Protein AF-A0A368H197-F1 (afdb_monomer_lite)

pLDDT: mean 76.36, std 24.25, range [30.67, 98.56]

Sequence (312 aa):
MAKEVVSKEVEIERLQAKLRKAYSQMERQQADYDEEVRKFKKDSEQAKEELVRVVNKLNDLEAESAKYQEKAKTLDSGQLNAIAEMQEKLRTQEKELSRLRNELSEKEKIAKTFEEMKKELDYLELQNDTLSQTLDSKENTVKELERHIASMRMEATLYQQSCSSGSTPLADETESLADIRPPFTAARPYTKAHSTLGANLSPQPRHKGSGGLTKSLSNYAIDANCNRRDDVSAAMSRSLRSTQKKLVDSRLLVKCLKETVERLARGESPDISRLLGIKTDSMSESEAEQVAFDSTAMTMGVAEKMIVSMTS

Radius of gyration: 62.36 Å; chains: 1; bounding box: 124×57×212 Å

Organism: Ancylostoma caninum (NCBI:txid29170)

Structure (mmCIF, N/CA/C/O backbone):
data_AF-A0A368H197-F1
#
_entry.id   AF-A0A368H197-F1
#
loop_
_atom_site.group_PDB
_atom_site.id
_atom_site.type_symbol
_atom_site.label_atom_id
_atom_site.label_alt_id
_atom_site.label_comp_id
_atom_site.label_asym_id
_atom_site.label_entity_id
_atom_site.label_seq_id
_atom_site.pdbx_PDB_ins_code
_atom_site.Cartn_x
_atom_site.Cartn_y
_atom_site.Cartn_z
_atom_site.occupancy
_atom_site.B_iso_or_equiv
_atom_site.auth_seq_id
_atom_site.auth_comp_id
_atom_site.auth_asym_id
_atom_site.auth_atom_id
_atom_site.pdbx_PDB_model_num
ATOM 1 N N . MET A 1 1 ? -53.747 -14.124 103.306 1.00 64.62 1 MET A N 1
ATOM 2 C CA . MET A 1 1 ? -54.622 -14.215 102.117 1.00 64.62 1 MET A CA 1
ATOM 3 C C . MET A 1 1 ? -54.812 -12.878 101.404 1.00 64.62 1 MET A C 1
ATOM 5 O O . MET A 1 1 ? -54.230 -12.733 100.346 1.00 64.62 1 MET A O 1
ATOM 9 N N . ALA A 1 2 ? -55.523 -11.880 101.948 1.00 73.25 2 ALA A N 1
ATOM 10 C CA . ALA A 1 2 ? -55.853 -10.654 101.191 1.00 73.25 2 ALA A CA 1
ATOM 11 C C . ALA A 1 2 ? -54.639 -9.857 100.652 1.00 73.25 2 ALA A C 1
ATOM 13 O O . ALA A 1 2 ? -54.613 -9.501 99.481 1.00 73.25 2 ALA A O 1
ATOM 14 N N . LYS A 1 3 ? -53.589 -9.640 101.462 1.00 78.44 3 LYS A N 1
ATOM 15 C CA . LYS A 1 3 ? -52.366 -8.930 101.018 1.00 78.44 3 LYS A CA 1
ATOM 16 C C . LYS A 1 3 ? -51.605 -9.651 99.898 1.00 78.44 3 LYS A C 1
ATOM 18 O O . LYS A 1 3 ? -50.969 -9.014 99.069 1.00 78.44 3 LYS A O 1
ATOM 23 N N . GLU A 1 4 ? -51.665 -10.977 99.888 1.00 83.06 4 GLU A N 1
ATOM 24 C CA . GLU A 1 4 ? -50.962 -11.816 98.917 1.00 83.06 4 GLU A CA 1
ATOM 25 C C . GLU A 1 4 ? -51.695 -11.846 97.569 1.00 83.06 4 GLU A C 1
ATOM 27 O O . GLU A 1 4 ? -51.056 -11.841 96.523 1.00 83.06 4 GLU A O 1
ATOM 32 N N . VAL A 1 5 ? -53.031 -11.797 97.597 1.00 84.69 5 VAL A N 1
ATOM 33 C CA . VAL A 1 5 ? -53.870 -11.641 96.399 1.00 84.69 5 VAL A CA 1
ATOM 34 C C . VAL A 1 5 ? -53.601 -10.291 95.731 1.00 84.69 5 VAL A C 1
ATOM 36 O O . VAL A 1 5 ? -53.246 -10.269 94.558 1.00 84.69 5 VAL A O 1
ATOM 39 N N . VAL A 1 6 ? -53.626 -9.194 96.496 1.00 87.75 6 VAL A N 1
ATOM 40 C CA . VAL A 1 6 ? -53.333 -7.843 95.976 1.00 87.75 6 VAL A CA 1
ATOM 41 C C . VAL A 1 6 ? -51.917 -7.758 95.395 1.00 87.75 6 VAL A C 1
ATOM 43 O O . VAL A 1 6 ? -51.706 -7.201 94.322 1.00 87.75 6 VAL A O 1
ATOM 46 N N . SER A 1 7 ? -50.925 -8.364 96.056 1.00 89.69 7 SER A N 1
ATOM 47 C CA . SER A 1 7 ? -49.555 -8.418 95.530 1.00 89.69 7 SER A CA 1
ATOM 48 C C . SER A 1 7 ? -49.452 -9.183 94.205 1.00 89.69 7 SER A C 1
ATOM 50 O O . SER A 1 7 ? -48.638 -8.816 93.358 1.00 89.69 7 SER A O 1
ATOM 52 N N . LYS A 1 8 ? -50.238 -10.250 94.025 1.00 91.56 8 LYS A N 1
ATOM 53 C CA . LYS A 1 8 ? -50.272 -11.023 92.777 1.00 91.56 8 LYS A CA 1
ATOM 54 C C . LYS A 1 8 ? -50.995 -10.273 91.661 1.00 91.56 8 LYS A C 1
ATOM 56 O O . LYS A 1 8 ? -50.534 -10.332 90.530 1.00 91.56 8 LYS A O 1
ATOM 61 N N . GLU A 1 9 ? -52.064 -9.542 91.964 1.00 91.56 9 GLU A N 1
ATOM 62 C CA . GLU A 1 9 ? -52.766 -8.686 90.995 1.00 91.56 9 GLU A CA 1
ATOM 63 C C . GLU A 1 9 ? -51.848 -7.589 90.439 1.00 91.56 9 GLU A C 1
ATOM 65 O O . GLU A 1 9 ? -51.758 -7.423 89.223 1.00 91.56 9 GLU A O 1
ATOM 70 N N . VAL A 1 10 ? -51.071 -6.927 91.304 1.00 92.62 10 VAL A N 1
ATOM 71 C CA . VAL A 1 10 ? -50.073 -5.927 90.882 1.00 92.62 10 VAL A CA 1
ATOM 72 C C . VAL A 1 10 ? -48.992 -6.546 89.987 1.00 92.62 10 VAL A C 1
ATOM 74 O O . VAL A 1 10 ? -48.605 -5.954 88.976 1.00 92.62 10 VAL A O 1
ATOM 77 N N . GLU A 1 11 ? -48.501 -7.747 90.312 1.00 94.00 11 GLU A N 1
ATOM 78 C CA . GLU A 1 11 ? -47.513 -8.423 89.459 1.00 94.00 11 GLU A CA 1
ATOM 79 C C . GLU A 1 11 ? -48.125 -8.874 88.123 1.00 94.00 11 GLU A C 1
ATOM 81 O O . GLU A 1 11 ? -47.465 -8.775 87.088 1.00 94.00 11 GLU A O 1
ATOM 86 N N . ILE A 1 12 ? -49.393 -9.298 88.101 1.00 94.81 12 ILE A N 1
ATOM 87 C CA . ILE A 1 12 ? -50.118 -9.621 86.864 1.00 94.81 12 ILE A CA 1
ATOM 88 C C . ILE A 1 12 ? -50.222 -8.384 85.967 1.00 94.81 12 ILE A C 1
ATOM 90 O O . ILE A 1 12 ? -49.872 -8.468 84.789 1.00 94.81 12 ILE A O 1
ATOM 94 N N . GLU A 1 13 ? -50.633 -7.231 86.496 1.00 94.44 13 GLU A N 1
ATOM 95 C CA . GLU A 1 13 ? -50.700 -5.986 85.719 1.00 94.44 13 GLU A CA 1
ATOM 96 C C . GLU A 1 13 ? -49.327 -5.583 85.173 1.00 94.44 13 GLU A C 1
ATOM 98 O O . GLU A 1 13 ? -49.186 -5.224 83.998 1.00 94.44 13 GLU A O 1
ATOM 103 N N . ARG A 1 14 ? -48.285 -5.704 86.000 1.00 95.88 14 ARG A N 1
ATOM 104 C CA . ARG A 1 14 ? -46.905 -5.428 85.598 1.00 95.88 14 ARG A CA 1
ATOM 105 C C . ARG A 1 14 ? -46.438 -6.362 84.479 1.00 95.88 14 ARG A C 1
ATOM 107 O O . ARG A 1 14 ? -45.804 -5.900 83.525 1.00 95.88 14 ARG A O 1
ATOM 114 N N . LEU A 1 15 ? -46.730 -7.659 84.569 1.00 96.69 15 LEU A N 1
ATOM 115 C CA . LEU A 1 15 ? -46.394 -8.639 83.534 1.00 96.69 15 LEU A CA 1
ATOM 116 C C . LEU A 1 15 ? -47.186 -8.388 82.246 1.00 96.69 15 LEU A C 1
ATOM 118 O O . LEU A 1 15 ? -46.600 -8.410 81.164 1.00 96.69 15 LEU A O 1
ATOM 122 N N . GLN A 1 16 ? -48.473 -8.056 82.341 1.00 95.69 16 GLN A N 1
ATOM 123 C CA . GLN A 1 16 ? -49.293 -7.681 81.187 1.00 95.69 16 GLN A CA 1
ATOM 124 C C . GLN A 1 16 ? -48.775 -6.413 80.496 1.00 95.69 16 GLN A C 1
ATOM 126 O O . GLN A 1 16 ? -48.754 -6.349 79.267 1.00 95.69 16 GLN A O 1
ATOM 131 N N . ALA A 1 17 ? -48.323 -5.411 81.255 1.00 95.81 17 ALA A N 1
ATOM 132 C CA . ALA A 1 17 ? -47.728 -4.198 80.699 1.00 95.81 17 ALA A CA 1
ATOM 133 C C . ALA A 1 17 ? -46.407 -4.490 79.967 1.00 95.81 17 ALA A C 1
ATOM 135 O O . ALA A 1 17 ? -46.178 -3.976 78.869 1.00 95.81 17 ALA A O 1
ATOM 136 N N . LYS A 1 18 ? -45.555 -5.360 80.531 1.00 96.94 18 LYS A N 1
ATOM 137 C CA . LYS A 1 18 ? -44.336 -5.828 79.853 1.00 96.94 18 LYS A CA 1
ATOM 138 C C . LYS A 1 18 ? -44.651 -6.585 78.568 1.00 96.94 18 LYS A C 1
ATOM 140 O O . LYS A 1 18 ? -44.001 -6.332 77.560 1.00 96.94 18 LYS A O 1
ATOM 145 N N . LEU A 1 19 ? -45.647 -7.469 78.599 1.00 96.56 19 LEU A N 1
ATOM 146 C CA . LEU A 1 19 ? -46.074 -8.244 77.439 1.00 96.56 19 LEU A CA 1
ATOM 147 C C . LEU A 1 19 ? -46.565 -7.321 76.313 1.00 96.56 19 LEU A C 1
ATOM 149 O O . LEU A 1 19 ? -46.095 -7.434 75.185 1.00 96.56 19 LEU A O 1
ATOM 153 N N . ARG A 1 20 ? -47.425 -6.341 76.630 1.00 97.06 20 ARG A N 1
ATOM 154 C CA . ARG A 1 20 ? -47.872 -5.317 75.668 1.00 97.06 20 ARG A CA 1
ATOM 155 C C . ARG A 1 20 ? -46.694 -4.553 75.064 1.00 97.06 20 ARG A C 1
ATOM 157 O O . ARG A 1 20 ? -46.624 -4.405 73.850 1.00 97.06 20 ARG A O 1
ATOM 164 N N . LYS A 1 21 ? -45.739 -4.118 75.892 1.00 96.75 21 LYS A N 1
ATOM 165 C CA . LYS A 1 21 ? -44.540 -3.408 75.422 1.00 96.75 21 LYS A CA 1
ATOM 166 C C . LYS A 1 21 ? -43.675 -4.275 74.501 1.00 96.75 21 LYS A C 1
ATOM 168 O O . LYS A 1 21 ? -43.185 -3.765 73.497 1.00 96.75 21 LYS A O 1
ATOM 173 N N . ALA A 1 22 ? -43.505 -5.557 74.826 1.00 96.88 22 ALA A N 1
ATOM 174 C CA . ALA A 1 22 ? -42.759 -6.504 74.003 1.00 96.88 22 ALA A CA 1
ATOM 175 C C . ALA A 1 22 ? -43.439 -6.733 72.644 1.00 96.88 22 ALA A C 1
ATOM 177 O O . ALA A 1 22 ? -42.765 -6.662 71.621 1.00 96.88 22 ALA A O 1
ATOM 178 N N . TYR A 1 23 ? -44.766 -6.910 72.613 1.00 97.38 23 TYR A N 1
ATOM 179 C CA . TYR A 1 23 ? -45.517 -7.021 71.357 1.00 97.38 23 TYR A CA 1
ATOM 180 C C . TYR A 1 23 ? -45.388 -5.763 70.496 1.00 97.38 23 TYR A C 1
ATOM 182 O O . TYR A 1 23 ? -45.038 -5.875 69.327 1.00 97.38 23 TYR A O 1
ATOM 190 N N . SER A 1 24 ? -45.563 -4.568 71.070 1.00 96.62 24 SER A N 1
ATOM 191 C CA . SER A 1 24 ? -45.386 -3.317 70.319 1.00 96.62 24 SER A CA 1
ATOM 192 C C . SER A 1 24 ? -43.955 -3.118 69.809 1.00 96.62 24 SER A C 1
ATOM 194 O O . SER A 1 24 ? -43.753 -2.483 68.779 1.00 96.62 24 SER A O 1
ATOM 196 N N . GLN A 1 25 ? -42.943 -3.611 70.530 1.00 97.62 25 GLN A N 1
ATOM 197 C CA . GLN A 1 25 ? -41.558 -3.566 70.062 1.00 97.62 25 GLN A CA 1
ATOM 198 C C . GLN A 1 25 ? -41.331 -4.531 68.896 1.00 97.62 25 GLN A C 1
ATOM 200 O O . GLN A 1 25 ? -40.711 -4.142 67.912 1.00 97.62 25 GLN A O 1
ATOM 205 N N . MET A 1 26 ? -41.844 -5.755 69.001 1.00 97.12 26 MET A N 1
ATOM 206 C CA . MET A 1 26 ? -41.741 -6.768 67.953 1.00 97.12 26 MET A CA 1
ATOM 207 C C . MET A 1 26 ? -42.462 -6.328 66.674 1.00 97.12 26 MET A C 1
ATOM 209 O O . MET A 1 26 ? -41.914 -6.479 65.591 1.00 97.12 26 MET A O 1
ATOM 213 N N . GLU A 1 27 ? -43.639 -5.713 66.796 1.00 97.06 27 GLU A N 1
ATOM 214 C CA . GLU A 1 27 ? -44.392 -5.181 65.656 1.00 97.06 27 GLU A CA 1
ATOM 215 C C . GLU A 1 27 ? -43.633 -4.056 64.936 1.00 97.06 27 GLU A C 1
ATOM 217 O O . GLU A 1 27 ? -43.556 -4.058 63.710 1.00 97.06 27 GLU A O 1
ATOM 222 N N . ARG A 1 28 ? -42.990 -3.141 65.680 1.00 96.94 28 ARG A N 1
ATOM 223 C CA . ARG A 1 28 ? -42.117 -2.117 65.075 1.00 96.94 28 ARG A CA 1
ATOM 224 C C . ARG A 1 28 ? -40.906 -2.725 64.382 1.00 96.94 28 ARG A C 1
ATOM 226 O O . ARG A 1 28 ? -40.639 -2.377 63.244 1.00 96.94 28 ARG A O 1
ATOM 233 N N . GLN A 1 29 ? -40.213 -3.655 65.040 1.00 97.50 29 GLN A N 1
ATOM 234 C CA . GLN A 1 29 ? -39.065 -4.333 64.435 1.00 97.50 29 GLN A CA 1
ATOM 235 C C . GLN A 1 29 ? -39.460 -5.064 63.153 1.00 97.50 29 GLN A C 1
ATOM 237 O O . GLN A 1 29 ? -38.732 -5.014 62.170 1.00 97.50 29 GLN A O 1
ATOM 242 N N . GLN A 1 30 ? -40.623 -5.714 63.143 1.00 97.25 30 GLN A N 1
ATOM 243 C CA . GLN A 1 30 ? -41.125 -6.383 61.952 1.00 97.25 30 GLN A CA 1
ATOM 244 C C . GLN A 1 30 ? -41.433 -5.391 60.824 1.00 97.25 30 GLN A C 1
ATOM 246 O O . GLN A 1 30 ? -41.049 -5.646 59.686 1.00 97.25 30 GLN A O 1
ATOM 251 N N . ALA A 1 31 ? -42.034 -4.239 61.136 1.00 97.38 31 ALA A N 1
ATOM 252 C CA . ALA A 1 31 ? -42.259 -3.179 60.156 1.00 97.38 31 ALA A CA 1
ATOM 253 C C . ALA A 1 31 ? -40.945 -2.617 59.576 1.00 97.38 31 ALA A C 1
ATOM 255 O O . ALA A 1 31 ? -40.848 -2.448 58.359 1.00 97.38 31 ALA A O 1
ATOM 256 N N . ASP A 1 32 ? -39.933 -2.393 60.421 1.00 97.75 32 ASP A N 1
ATOM 257 C CA . ASP A 1 32 ? -38.609 -1.914 60.003 1.00 97.75 32 ASP A CA 1
ATOM 258 C C . ASP A 1 32 ? -37.923 -2.937 59.076 1.00 97.75 32 ASP A C 1
ATOM 260 O O . ASP A 1 32 ? -37.437 -2.583 57.999 1.00 97.75 32 ASP A O 1
ATOM 264 N N . TYR A 1 33 ? -37.951 -4.229 59.435 1.00 98.12 33 TYR A N 1
ATOM 265 C CA . TYR A 1 33 ? -37.411 -5.299 58.588 1.00 98.12 33 TYR A CA 1
ATOM 266 C C . TYR A 1 33 ? -38.142 -5.406 57.246 1.00 98.12 33 TYR A C 1
ATOM 268 O O . TYR A 1 33 ? -37.501 -5.551 56.203 1.00 98.12 33 TYR A O 1
ATOM 276 N N . ASP A 1 34 ? -39.473 -5.316 57.244 1.00 98.00 34 ASP A N 1
ATOM 277 C CA . ASP A 1 34 ? -40.263 -5.359 56.014 1.00 98.00 34 ASP A CA 1
ATOM 278 C C . ASP A 1 34 ? -39.951 -4.163 55.097 1.00 98.00 34 ASP A C 1
ATOM 280 O O . ASP A 1 34 ? -39.948 -4.297 53.867 1.00 98.00 34 ASP A O 1
ATOM 284 N N . GLU A 1 35 ? -39.662 -2.990 55.668 1.00 98.00 35 GLU A N 1
ATOM 285 C CA . GLU A 1 35 ? -39.223 -1.816 54.916 1.00 98.00 35 GLU A CA 1
ATOM 286 C C . GLU A 1 35 ? -37.818 -1.980 54.329 1.00 98.00 35 GLU A C 1
ATOM 288 O O . GLU A 1 35 ? -37.633 -1.726 53.132 1.00 98.00 35 GLU A O 1
ATOM 293 N N . GLU A 1 36 ? -36.855 -2.477 55.106 1.00 98.19 36 GLU A N 1
ATOM 294 C CA . GLU A 1 36 ? -35.511 -2.783 54.610 1.00 98.19 36 GLU A CA 1
ATOM 295 C C . GLU A 1 36 ? -35.554 -3.808 53.473 1.00 98.19 36 GLU A C 1
ATOM 297 O O . GLU A 1 36 ? -34.967 -3.582 52.414 1.00 98.19 36 GLU A O 1
ATOM 302 N N . VAL A 1 37 ? -36.309 -4.900 53.630 1.00 98.44 37 VAL A N 1
ATOM 303 C CA . VAL A 1 37 ? -36.471 -5.926 52.586 1.00 98.44 37 VAL A CA 1
ATOM 304 C C . VAL A 1 37 ? -37.069 -5.327 51.314 1.00 98.44 37 VAL A C 1
ATOM 306 O O . VAL A 1 37 ? -36.625 -5.650 50.209 1.00 98.44 37 VAL A O 1
ATOM 309 N N . ARG A 1 38 ? -38.064 -4.440 51.437 1.00 98.25 38 ARG A N 1
ATOM 310 C CA . ARG A 1 38 ? -38.665 -3.755 50.285 1.00 98.25 38 ARG A CA 1
ATOM 311 C C . ARG A 1 38 ? -37.650 -2.862 49.575 1.00 98.25 38 ARG A C 1
ATOM 313 O O . ARG A 1 38 ? -37.596 -2.875 48.345 1.00 98.25 38 ARG A O 1
ATOM 320 N N . LYS A 1 39 ? -36.832 -2.127 50.332 1.00 98.38 39 LYS A N 1
ATOM 321 C CA . LYS A 1 39 ? -35.761 -1.287 49.789 1.00 98.38 39 LYS A CA 1
ATOM 322 C C . LYS A 1 39 ? -34.709 -2.130 49.066 1.00 98.38 39 LYS A C 1
ATOM 324 O O . LYS A 1 39 ? -34.429 -1.863 47.904 1.00 98.38 39 LYS A O 1
ATOM 329 N N . PHE A 1 40 ? -34.223 -3.204 49.688 1.00 98.19 40 PHE A N 1
ATOM 330 C CA . PHE A 1 40 ? -33.263 -4.120 49.066 1.00 98.19 40 PHE A CA 1
ATOM 331 C C . PHE A 1 40 ? -33.790 -4.747 47.774 1.00 98.19 40 PHE A C 1
ATOM 333 O O . PHE A 1 40 ? -33.040 -4.879 46.808 1.00 98.19 40 PHE A O 1
ATOM 340 N N . LYS A 1 41 ? -35.074 -5.121 47.722 1.00 98.31 41 LYS A N 1
ATOM 341 C CA . LYS A 1 41 ? -35.692 -5.637 46.490 1.00 98.31 41 LYS A CA 1
ATOM 342 C C . LYS A 1 41 ? -35.683 -4.597 45.374 1.00 98.31 41 LYS A C 1
ATOM 344 O O . LYS A 1 41 ? -35.269 -4.923 44.265 1.00 98.31 41 LYS A O 1
ATOM 349 N N . LYS A 1 42 ? -36.073 -3.357 45.681 1.00 98.25 42 LYS A N 1
ATOM 350 C CA . LYS A 1 42 ? -36.065 -2.251 44.718 1.00 98.25 42 LYS A CA 1
ATOM 351 C C . LYS A 1 42 ? -34.652 -1.958 44.208 1.00 98.25 42 LYS A C 1
ATOM 353 O O . LYS A 1 42 ? -34.445 -1.879 43.001 1.00 98.25 42 LYS A O 1
ATOM 358 N N . ASP A 1 43 ? -33.684 -1.854 45.114 1.00 98.19 43 ASP A N 1
ATOM 359 C CA . ASP A 1 43 ? -32.286 -1.595 44.761 1.00 98.19 43 ASP A CA 1
ATOM 360 C C . ASP A 1 43 ? -31.714 -2.754 43.917 1.00 98.19 43 ASP A C 1
ATOM 362 O O . ASP A 1 43 ? -30.989 -2.531 42.948 1.00 98.19 43 ASP A O 1
ATOM 366 N N . SER A 1 44 ? -32.096 -4.003 44.219 1.00 97.94 44 SER A N 1
ATOM 367 C CA . SER A 1 44 ? -31.715 -5.183 43.431 1.00 97.94 44 SER A CA 1
ATOM 368 C C . SER A 1 44 ? -32.317 -5.182 42.025 1.00 97.94 44 SER A C 1
ATOM 370 O O . SER A 1 44 ? -31.628 -5.543 41.071 1.00 97.94 44 SER A O 1
ATOM 372 N N . GLU A 1 45 ? -33.583 -4.794 41.872 1.00 98.38 45 GLU A N 1
ATOM 373 C CA . GLU A 1 45 ? -34.227 -4.654 40.561 1.00 98.38 45 GLU A CA 1
ATOM 374 C C . GLU A 1 45 ? -33.556 -3.560 39.730 1.00 98.38 45 GLU A C 1
ATOM 376 O O . GLU A 1 45 ? -33.181 -3.813 38.586 1.00 98.38 45 GLU A O 1
ATOM 381 N N . GLN A 1 46 ? -33.286 -2.399 40.328 1.00 98.25 46 GLN A N 1
ATOM 382 C CA . GLN A 1 46 ? -32.588 -1.313 39.646 1.00 98.25 46 GLN A CA 1
ATOM 383 C C . GLN A 1 46 ? -31.177 -1.730 39.198 1.00 98.25 46 GLN A C 1
ATOM 385 O O . GLN A 1 46 ? -30.788 -1.489 38.053 1.00 98.25 46 GLN A O 1
ATOM 390 N N . ALA A 1 47 ? -30.425 -2.424 40.058 1.00 98.31 47 ALA A N 1
ATOM 391 C CA . ALA A 1 47 ? -29.103 -2.940 39.707 1.00 98.31 47 ALA A CA 1
ATOM 392 C C . ALA A 1 47 ? -29.160 -3.960 38.553 1.00 98.31 47 ALA A C 1
ATOM 394 O O . ALA A 1 47 ? -28.275 -3.978 37.696 1.00 98.31 47 ALA A O 1
ATOM 395 N N . LYS A 1 48 ? -30.208 -4.793 38.486 1.00 98.44 48 LYS A N 1
ATOM 396 C CA . LYS A 1 48 ? -30.417 -5.722 37.361 1.00 98.44 48 LYS A CA 1
ATOM 397 C C . LYS A 1 48 ? -30.689 -4.977 36.058 1.00 98.44 48 LYS A C 1
ATOM 399 O O . LYS A 1 48 ? -30.120 -5.339 35.031 1.00 98.44 48 LYS A O 1
ATOM 404 N N . GLU A 1 49 ? -31.520 -3.940 36.084 1.00 98.44 49 GLU A N 1
ATOM 405 C CA . GLU A 1 49 ? -31.793 -3.116 34.901 1.00 98.44 49 GLU A CA 1
ATOM 406 C C . GLU A 1 49 ? -30.533 -2.395 34.403 1.00 98.44 49 GLU A C 1
ATOM 408 O O . GLU A 1 49 ? -30.260 -2.349 33.201 1.00 98.44 49 GLU A O 1
ATOM 413 N N . GLU A 1 50 ? -29.726 -1.858 35.319 1.00 98.38 50 GLU A N 1
ATOM 414 C CA . GLU A 1 50 ? -28.427 -1.260 35.001 1.00 98.38 50 GLU A CA 1
ATOM 415 C C . GLU A 1 50 ? -27.462 -2.278 34.390 1.00 98.38 50 GLU A C 1
ATOM 417 O O . GLU A 1 50 ? -26.862 -1.992 33.352 1.00 98.38 50 GLU A O 1
ATOM 422 N N . LEU A 1 51 ? -27.380 -3.486 34.953 1.00 98.44 51 LEU A N 1
ATOM 423 C CA . LEU A 1 51 ? -26.558 -4.561 34.404 1.00 98.44 51 LEU A CA 1
ATOM 424 C C . LEU A 1 51 ? -26.977 -4.922 32.973 1.00 98.44 51 LEU A C 1
ATOM 426 O O . LEU A 1 51 ? -26.121 -5.030 32.099 1.00 98.44 51 LEU A O 1
ATOM 430 N N . VAL A 1 52 ? -28.280 -5.049 32.705 1.00 98.50 52 VAL A N 1
ATOM 431 C CA . VAL A 1 52 ? -28.791 -5.335 31.353 1.00 98.50 52 VAL A CA 1
ATOM 432 C C . VAL A 1 52 ? -28.407 -4.225 30.371 1.00 98.50 52 VAL A C 1
ATOM 434 O O . VAL A 1 52 ? -27.969 -4.515 29.257 1.00 98.50 52 VAL A O 1
ATOM 437 N N . ARG A 1 53 ? -28.503 -2.951 30.777 1.00 98.38 53 ARG A N 1
ATOM 438 C CA . ARG A 1 53 ? -28.074 -1.818 29.937 1.00 98.38 53 ARG A CA 1
ATOM 439 C C . ARG A 1 53 ? -26.583 -1.876 29.609 1.00 98.38 53 ARG A C 1
ATOM 441 O O . ARG A 1 53 ? -26.213 -1.666 28.455 1.00 98.38 53 ARG A O 1
ATOM 448 N N . VAL A 1 54 ? -25.741 -2.183 30.595 1.00 98.50 54 VAL A N 1
ATOM 449 C CA . VAL A 1 54 ? -24.288 -2.299 30.400 1.00 98.50 54 VAL A CA 1
ATOM 450 C C . VAL A 1 54 ? -23.942 -3.479 29.494 1.00 98.50 54 VAL A C 1
ATOM 452 O O . VAL A 1 54 ? -23.141 -3.315 28.579 1.00 98.50 54 VAL A O 1
ATOM 455 N N . VAL A 1 55 ? -24.574 -4.639 29.689 1.00 98.56 55 VAL A N 1
ATOM 456 C CA . VAL A 1 55 ? -24.367 -5.826 28.842 1.00 98.56 55 VAL A CA 1
ATOM 457 C C . VAL A 1 55 ? -24.735 -5.533 27.388 1.00 98.56 55 VAL A C 1
ATOM 459 O O . VAL A 1 55 ? -23.955 -5.833 26.489 1.00 98.56 55 VAL A O 1
ATOM 462 N N . ASN A 1 56 ? -25.873 -4.882 27.145 1.00 98.31 56 ASN A N 1
ATOM 463 C CA . ASN A 1 56 ? -26.261 -4.498 25.787 1.00 98.31 56 ASN A CA 1
ATOM 464 C C . ASN A 1 56 ? -25.243 -3.538 25.163 1.00 98.31 56 ASN A C 1
ATOM 466 O O . ASN A 1 56 ? -24.844 -3.723 24.016 1.00 98.31 56 ASN A O 1
ATOM 470 N N . LYS A 1 57 ? -24.757 -2.557 25.934 1.00 98.44 57 LYS A N 1
ATOM 471 C CA . LYS A 1 57 ? -23.749 -1.619 25.438 1.00 98.44 57 LYS A CA 1
ATOM 472 C C . LYS A 1 57 ? -22.412 -2.300 25.131 1.00 98.44 57 LYS A C 1
ATOM 474 O O . LYS A 1 57 ? -21.761 -1.920 24.160 1.00 98.44 57 LYS A O 1
ATOM 479 N N . LEU A 1 58 ? -22.004 -3.282 25.934 1.00 98.25 58 LEU A N 1
ATOM 480 C CA . LEU A 1 58 ? -20.814 -4.091 25.667 1.00 98.25 58 LEU A CA 1
ATOM 481 C C . LEU A 1 58 ? -20.969 -4.882 24.368 1.00 98.25 58 LEU A C 1
ATOM 483 O O . LEU A 1 58 ? -20.092 -4.791 23.516 1.00 98.25 58 LEU A O 1
ATOM 487 N N . ASN A 1 59 ? -22.108 -5.546 24.164 1.00 98.31 59 ASN A N 1
ATOM 488 C CA . ASN A 1 59 ? -22.382 -6.283 22.928 1.00 98.31 59 ASN A CA 1
ATOM 489 C C . ASN A 1 59 ? -22.333 -5.375 21.685 1.00 98.31 59 ASN A C 1
ATOM 491 O O . ASN A 1 59 ? -21.758 -5.751 20.663 1.00 98.31 59 ASN A O 1
ATOM 495 N N . ASP A 1 60 ? -22.890 -4.162 21.770 1.00 98.25 60 ASP A N 1
ATOM 496 C CA . ASP A 1 60 ? -22.831 -3.185 20.675 1.00 98.25 60 ASP A CA 1
ATOM 497 C C . ASP A 1 60 ? -21.386 -2.772 20.355 1.00 98.25 60 ASP A C 1
ATOM 499 O O . ASP A 1 60 ? -20.996 -2.704 19.187 1.00 98.25 60 ASP A O 1
ATOM 503 N N . LEU A 1 61 ? -20.577 -2.516 21.391 1.00 98.00 61 LEU A N 1
ATOM 504 C CA . LEU A 1 61 ? -19.169 -2.143 21.243 1.00 98.00 61 LEU A CA 1
ATOM 505 C C . LEU A 1 61 ? -18.316 -3.298 20.707 1.00 98.00 61 LEU A C 1
ATOM 507 O O . LEU A 1 61 ? -17.430 -3.070 19.886 1.00 98.00 61 LEU A O 1
ATOM 511 N N . GLU A 1 62 ? -18.586 -4.534 21.120 1.00 98.12 62 GLU A N 1
ATOM 512 C CA . GLU A 1 62 ? -17.930 -5.728 20.582 1.00 98.12 62 GLU A CA 1
ATOM 513 C C . GLU A 1 62 ? -18.249 -5.911 19.094 1.00 98.12 62 GLU A C 1
ATOM 515 O O . GLU A 1 62 ? -17.343 -6.138 18.286 1.00 98.12 62 GLU A O 1
ATOM 520 N N . ALA A 1 63 ? -19.512 -5.726 18.700 1.00 98.06 63 ALA A N 1
ATOM 521 C CA . ALA A 1 63 ? -19.922 -5.783 17.301 1.00 98.06 63 ALA A CA 1
ATOM 522 C C . ALA A 1 63 ? -19.289 -4.659 16.461 1.00 98.06 63 ALA A C 1
ATOM 524 O O . ALA A 1 63 ? -18.886 -4.881 15.315 1.00 98.06 63 ALA A O 1
ATOM 525 N N . GLU A 1 64 ? -19.188 -3.447 17.009 1.00 97.88 64 GLU A N 1
ATOM 526 C CA . GLU A 1 64 ? -18.520 -2.321 16.355 1.00 97.88 64 GLU A CA 1
ATOM 527 C C . GLU A 1 64 ? -17.006 -2.558 16.218 1.00 97.88 64 GLU A C 1
ATOM 529 O O . GLU A 1 64 ? -16.446 -2.365 15.135 1.00 97.88 64 GLU A O 1
ATOM 534 N N . SER A 1 65 ? -16.357 -3.070 17.265 1.00 97.38 65 SER A N 1
ATOM 535 C CA . SER A 1 65 ? -14.942 -3.453 17.254 1.00 97.38 65 SER A CA 1
ATOM 536 C C . SER A 1 65 ? -14.652 -4.511 16.186 1.00 97.38 65 SER A C 1
ATOM 538 O O . SER A 1 65 ? -13.747 -4.333 15.367 1.00 97.38 65 SER A O 1
ATOM 540 N N . ALA A 1 66 ? -15.480 -5.558 16.101 1.00 98.25 66 ALA A N 1
ATOM 541 C CA . ALA A 1 66 ? -15.356 -6.591 15.074 1.00 98.25 66 ALA A CA 1
ATOM 542 C C . ALA A 1 66 ? -15.478 -6.013 13.652 1.00 98.25 66 ALA A C 1
ATOM 544 O O . ALA A 1 66 ? -14.695 -6.360 12.765 1.00 98.25 66 ALA A O 1
ATOM 545 N N . LYS A 1 67 ? -16.410 -5.074 13.431 1.00 98.06 67 LYS A N 1
ATOM 546 C CA . LYS A 1 67 ? -16.556 -4.382 12.139 1.00 98.06 67 LYS A CA 1
ATOM 547 C C . LYS A 1 67 ? -15.321 -3.556 11.785 1.00 98.06 67 LYS A C 1
ATOM 549 O O . LYS A 1 67 ? -14.896 -3.584 10.630 1.00 98.06 67 LYS A O 1
ATOM 554 N N . TYR A 1 68 ? -14.747 -2.814 12.732 1.00 97.81 68 TYR A N 1
ATOM 555 C CA . TYR A 1 68 ? -13.527 -2.043 12.472 1.00 97.81 68 TYR A CA 1
ATOM 556 C C . TYR A 1 68 ? -12.319 -2.940 12.228 1.00 97.81 68 TYR A C 1
ATOM 558 O O . TYR A 1 68 ? -11.532 -2.654 11.328 1.00 97.81 68 TYR A O 1
ATOM 566 N N . GLN A 1 69 ? -12.200 -4.044 12.963 1.00 97.94 69 GLN A N 1
ATOM 567 C CA . GLN A 1 69 ? -11.139 -5.019 12.751 1.00 97.94 69 GLN A CA 1
ATOM 568 C C . GLN A 1 69 ? -11.212 -5.627 11.344 1.00 97.94 69 GLN A C 1
ATOM 570 O O . GLN A 1 69 ? -10.189 -5.749 10.673 1.00 97.94 69 GLN A O 1
ATOM 575 N N . GLU A 1 70 ? -12.409 -5.966 10.866 1.00 97.75 70 GLU A N 1
ATOM 576 C CA . GLU A 1 70 ? -12.583 -6.505 9.516 1.00 97.75 70 GLU A CA 1
ATOM 577 C C . GLU A 1 70 ? -12.296 -5.453 8.436 1.00 97.75 70 GLU A C 1
ATOM 579 O O . GLU A 1 70 ? -11.572 -5.716 7.474 1.00 97.75 70 GLU A O 1
ATOM 584 N N . LYS A 1 71 ? -12.764 -4.212 8.627 1.00 97.69 71 LYS A N 1
ATOM 585 C CA . LYS A 1 71 ? -12.407 -3.092 7.742 1.00 97.69 71 LYS A CA 1
ATOM 586 C C . LYS A 1 71 ? -10.893 -2.875 7.674 1.00 97.69 71 LYS A C 1
ATOM 588 O O . LYS A 1 71 ? -10.367 -2.688 6.583 1.00 97.69 71 LYS A O 1
ATOM 593 N N . ALA A 1 72 ? -10.190 -2.945 8.803 1.00 96.62 72 ALA A N 1
ATOM 594 C CA . ALA A 1 72 ? -8.735 -2.828 8.834 1.00 96.62 72 ALA A CA 1
ATOM 595 C C . ALA A 1 72 ? -8.061 -3.962 8.044 1.00 96.62 72 ALA A C 1
ATOM 597 O O . ALA A 1 72 ? -7.251 -3.689 7.164 1.00 96.62 72 ALA A O 1
ATOM 598 N N . LYS A 1 73 ? -8.470 -5.221 8.257 1.00 96.94 73 LYS A N 1
ATOM 599 C CA . LYS A 1 73 ? -7.937 -6.373 7.506 1.00 96.94 73 LYS A CA 1
ATOM 600 C C . LYS A 1 73 ? -8.153 -6.248 6.000 1.00 96.94 73 LYS A C 1
ATOM 602 O O . LYS A 1 73 ? -7.239 -6.514 5.223 1.00 96.94 73 LYS A O 1
ATOM 607 N N . THR A 1 74 ? -9.353 -5.850 5.577 1.00 96.81 74 THR A N 1
ATOM 608 C CA . THR A 1 74 ? -9.650 -5.668 4.148 1.00 96.81 74 THR A CA 1
ATOM 609 C C . THR A 1 74 ? -8.794 -4.558 3.537 1.00 96.81 74 THR A C 1
ATOM 611 O O . THR A 1 74 ? -8.214 -4.768 2.471 1.00 96.81 74 THR A O 1
ATOM 614 N N . LEU A 1 75 ? -8.624 -3.427 4.231 1.00 96.88 75 LEU A N 1
ATOM 615 C CA . LEU A 1 75 ? -7.747 -2.340 3.794 1.00 96.88 75 LEU A CA 1
ATOM 616 C C . LEU A 1 75 ? -6.285 -2.796 3.685 1.00 96.88 75 LEU A C 1
ATOM 618 O O . LEU A 1 75 ? -5.670 -2.586 2.639 1.00 96.88 75 LEU A O 1
ATOM 622 N N . ASP A 1 76 ? -5.757 -3.459 4.714 1.00 96.56 76 ASP A N 1
ATOM 623 C CA . ASP A 1 76 ? -4.383 -3.974 4.736 1.00 96.56 76 ASP A CA 1
ATOM 624 C C . ASP A 1 76 ? -4.152 -4.970 3.594 1.00 96.56 76 ASP A C 1
ATOM 626 O O . ASP A 1 76 ? -3.157 -4.883 2.874 1.00 96.56 76 ASP A O 1
ATOM 630 N N . SER A 1 77 ? -5.103 -5.880 3.360 1.00 96.75 77 SER A N 1
ATOM 631 C CA . SER A 1 77 ? -5.027 -6.833 2.248 1.00 96.75 77 SER A CA 1
ATOM 632 C C . SER A 1 77 ? -5.024 -6.136 0.881 1.00 96.75 77 SER A C 1
ATOM 634 O O . SER A 1 77 ? -4.238 -6.495 0.004 1.00 96.75 77 SER A O 1
ATOM 636 N N . GLY A 1 78 ? -5.837 -5.087 0.710 1.00 97.19 78 GLY A N 1
ATOM 637 C CA . GLY A 1 78 ? -5.864 -4.279 -0.507 1.00 97.19 78 GLY A CA 1
ATOM 638 C C . GLY A 1 78 ? -4.549 -3.533 -0.736 1.00 97.19 78 GLY A C 1
ATOM 639 O O . GLY A 1 78 ? -4.038 -3.512 -1.855 1.00 97.19 78 GLY A O 1
ATOM 640 N N . GLN A 1 79 ? -3.958 -2.978 0.326 1.00 97.12 79 GLN A N 1
ATOM 641 C CA . GLN A 1 79 ? -2.654 -2.318 0.260 1.00 97.12 79 GLN A CA 1
ATOM 642 C C . GLN A 1 79 ? -1.533 -3.299 -0.096 1.00 97.12 79 GLN A C 1
ATOM 644 O O . GLN A 1 79 ? -0.718 -2.995 -0.965 1.00 97.12 79 GLN A O 1
ATOM 649 N N . LEU A 1 80 ? -1.505 -4.485 0.519 1.00 97.38 80 LEU A N 1
ATOM 650 C CA . LEU A 1 80 ? -0.521 -5.524 0.202 1.00 97.38 80 LEU A CA 1
ATOM 651 C C . LEU A 1 80 ? -0.623 -5.978 -1.258 1.00 97.38 80 LEU A C 1
ATOM 653 O O . LEU A 1 80 ? 0.404 -6.104 -1.926 1.00 97.38 80 LEU A O 1
ATOM 657 N N . ASN A 1 81 ? -1.841 -6.146 -1.777 1.00 97.31 81 ASN A N 1
ATOM 658 C CA . ASN A 1 81 ? -2.060 -6.490 -3.182 1.00 97.31 81 ASN A CA 1
ATOM 659 C C . ASN A 1 81 ? -1.570 -5.378 -4.123 1.00 97.31 81 ASN A C 1
ATOM 661 O O . ASN A 1 81 ? -0.831 -5.656 -5.065 1.00 97.31 81 ASN A O 1
ATOM 665 N N . ALA A 1 82 ? -1.891 -4.113 -3.835 1.00 97.44 82 ALA A N 1
ATOM 666 C CA . ALA A 1 82 ? -1.419 -2.978 -4.632 1.00 97.44 82 ALA A CA 1
ATOM 667 C C . ALA A 1 82 ? 0.117 -2.852 -4.622 1.00 97.44 82 ALA A C 1
ATOM 669 O O . ALA A 1 82 ? 0.730 -2.548 -5.648 1.00 97.44 82 ALA A O 1
ATOM 670 N N . ILE A 1 83 ? 0.755 -3.119 -3.476 1.00 97.88 83 ILE A N 1
ATOM 671 C CA . ILE A 1 83 ? 2.218 -3.164 -3.362 1.00 97.88 83 ILE A CA 1
ATOM 672 C C . ILE A 1 83 ? 2.785 -4.299 -4.221 1.00 97.88 83 ILE A C 1
ATOM 674 O O . ILE A 1 83 ? 3.748 -4.072 -4.952 1.00 97.88 83 ILE A O 1
ATOM 678 N N . ALA A 1 84 ? 2.191 -5.493 -4.176 1.00 97.94 84 ALA A N 1
ATOM 679 C CA . ALA A 1 84 ? 2.634 -6.631 -4.978 1.00 97.94 84 ALA A CA 1
ATOM 680 C C . ALA A 1 84 ? 2.529 -6.348 -6.488 1.00 97.94 84 ALA A C 1
ATOM 682 O O . ALA A 1 84 ? 3.482 -6.592 -7.230 1.00 97.94 84 ALA A O 1
ATOM 683 N N . GLU A 1 85 ? 1.421 -5.756 -6.942 1.00 98.00 85 GLU A N 1
ATOM 684 C CA . GLU A 1 85 ? 1.249 -5.334 -8.338 1.00 98.00 85 GLU A CA 1
ATOM 685 C C . GLU A 1 85 ? 2.293 -4.294 -8.764 1.00 98.00 85 GLU A C 1
ATOM 687 O O . GLU A 1 85 ? 2.851 -4.367 -9.863 1.00 98.00 85 GLU A O 1
ATOM 692 N N . MET A 1 86 ? 2.579 -3.317 -7.899 1.00 97.69 86 MET A N 1
ATOM 693 C CA . MET A 1 86 ? 3.581 -2.288 -8.170 1.00 97.69 86 MET A CA 1
ATOM 694 C C . MET A 1 86 ? 4.994 -2.874 -8.238 1.00 97.69 86 MET A C 1
ATOM 696 O O . MET A 1 86 ? 5.763 -2.508 -9.126 1.00 97.69 86 MET A O 1
ATOM 700 N N . GLN A 1 87 ? 5.328 -3.812 -7.348 1.00 98.06 87 GLN A N 1
ATOM 701 C CA . GLN A 1 87 ? 6.606 -4.524 -7.375 1.00 98.06 87 GLN A CA 1
ATOM 702 C C . GLN A 1 87 ? 6.783 -5.323 -8.668 1.00 98.06 87 GLN A C 1
ATOM 704 O O . GLN A 1 87 ? 7.874 -5.323 -9.235 1.00 98.06 87 GLN A O 1
ATOM 709 N N . GLU A 1 88 ? 5.728 -5.965 -9.171 1.00 97.81 88 GLU A N 1
ATOM 710 C CA . GLU A 1 88 ? 5.819 -6.718 -10.422 1.00 97.81 88 GLU A CA 1
ATOM 711 C C . GLU A 1 88 ? 5.997 -5.798 -11.637 1.00 97.81 88 GLU A C 1
ATOM 713 O O . GLU A 1 88 ? 6.839 -6.066 -12.494 1.00 97.81 88 GLU A O 1
ATOM 718 N N . LYS A 1 89 ? 5.297 -4.654 -11.677 1.00 98.31 89 LYS A N 1
ATOM 719 C CA . LYS A 1 89 ? 5.531 -3.612 -12.696 1.00 98.31 89 LYS A CA 1
ATOM 720 C C . LYS A 1 89 ? 6.959 -3.067 -12.647 1.00 98.31 89 LYS A C 1
ATOM 722 O O . LYS A 1 89 ? 7.561 -2.822 -13.688 1.00 98.31 89 LYS A O 1
ATOM 727 N N . LEU A 1 90 ? 7.515 -2.894 -11.452 1.00 97.75 90 LEU A N 1
ATOM 728 C CA . LEU A 1 90 ? 8.891 -2.438 -11.290 1.00 97.75 90 LEU A CA 1
ATOM 729 C C . LEU A 1 90 ? 9.876 -3.491 -11.821 1.00 97.75 90 LEU A C 1
ATOM 731 O O . LEU A 1 90 ? 10.756 -3.153 -12.608 1.00 97.75 90 LEU A O 1
ATOM 735 N N . ARG A 1 91 ? 9.672 -4.779 -11.511 1.00 98.06 91 ARG A N 1
ATOM 736 C CA . ARG A 1 91 ? 10.499 -5.874 -12.052 1.00 98.06 91 ARG A CA 1
ATOM 737 C C . ARG A 1 91 ? 10.450 -5.966 -13.574 1.00 98.06 91 ARG A C 1
ATOM 739 O O . ARG A 1 91 ? 11.473 -6.243 -14.202 1.00 98.06 91 ARG A O 1
ATOM 746 N N . THR A 1 92 ? 9.281 -5.783 -14.189 1.00 98.19 92 THR A N 1
ATOM 747 C CA . THR A 1 92 ? 9.174 -5.808 -15.658 1.00 98.19 92 THR A CA 1
ATOM 748 C C . THR A 1 92 ? 9.898 -4.618 -16.282 1.00 98.19 92 THR A C 1
ATOM 750 O O . THR A 1 92 ? 10.641 -4.807 -17.245 1.00 98.19 92 THR A O 1
ATOM 753 N N . GLN A 1 93 ? 9.778 -3.426 -15.693 1.00 98.25 93 GLN A N 1
ATOM 754 C CA . GLN A 1 93 ? 10.526 -2.241 -16.120 1.00 98.25 93 GLN A CA 1
ATOM 755 C C . GLN A 1 93 ? 12.043 -2.406 -15.951 1.00 98.25 93 GLN A C 1
ATOM 757 O O . GLN A 1 93 ? 12.798 -2.019 -16.838 1.00 98.25 93 GLN A O 1
ATOM 762 N N . GLU A 1 94 ? 12.516 -3.020 -14.865 1.00 98.00 94 GLU A N 1
ATOM 763 C CA . GLU A 1 94 ? 13.943 -3.305 -14.654 1.00 98.00 94 GLU A CA 1
ATOM 764 C C . GLU A 1 94 ? 14.507 -4.285 -15.692 1.00 98.00 94 GLU A C 1
ATOM 766 O O . GLU A 1 94 ? 15.617 -4.088 -16.206 1.00 98.00 94 GLU A O 1
ATOM 771 N N . LYS A 1 95 ? 13.740 -5.328 -16.038 1.00 98.12 95 LYS A N 1
ATOM 772 C CA . LYS A 1 95 ? 14.098 -6.262 -17.115 1.00 98.12 95 LYS A CA 1
ATOM 773 C C . LYS A 1 95 ? 14.185 -5.545 -18.459 1.00 98.12 95 LYS A C 1
ATOM 775 O O . LYS A 1 95 ? 15.161 -5.732 -19.182 1.00 98.12 95 LYS A O 1
ATOM 780 N N . GLU A 1 96 ? 13.210 -4.695 -18.763 1.00 98.25 96 GLU A N 1
ATOM 781 C CA . GLU A 1 96 ? 13.177 -3.933 -20.011 1.00 98.25 96 GLU A CA 1
ATOM 782 C C . GLU A 1 96 ? 14.326 -2.921 -20.101 1.00 98.25 96 GLU A C 1
ATOM 784 O O . GLU A 1 96 ? 15.010 -2.850 -21.118 1.00 98.25 96 GLU A O 1
ATOM 789 N N . LEU A 1 97 ? 14.630 -2.206 -19.015 1.00 98.06 97 LEU A N 1
ATOM 790 C CA . LEU A 1 97 ? 15.797 -1.322 -18.949 1.00 98.06 97 LEU A CA 1
ATOM 791 C C . LEU A 1 97 ? 17.104 -2.080 -19.185 1.00 98.06 97 LEU A C 1
ATOM 793 O O . LEU A 1 97 ? 18.001 -1.579 -19.861 1.00 98.06 97 LEU A O 1
ATOM 797 N N . SER A 1 98 ? 17.219 -3.287 -18.636 1.00 98.31 98 SER A N 1
ATOM 798 C CA . SER A 1 98 ? 18.392 -4.137 -18.844 1.00 98.31 98 SER A CA 1
ATOM 799 C C . SER A 1 98 ? 18.505 -4.587 -20.304 1.00 98.31 98 SER A C 1
ATOM 801 O O . SER A 1 98 ? 19.596 -4.539 -20.872 1.00 98.31 98 SER A O 1
ATOM 803 N N . ARG A 1 99 ? 17.383 -4.947 -20.942 1.00 98.50 99 ARG A N 1
ATOM 804 C CA . ARG A 1 99 ? 17.322 -5.278 -22.374 1.00 98.50 99 ARG A CA 1
ATOM 805 C C . ARG A 1 99 ? 17.757 -4.095 -23.241 1.00 98.50 99 ARG A C 1
ATOM 807 O O . ARG A 1 99 ? 18.667 -4.244 -24.050 1.00 98.50 99 ARG A O 1
ATOM 814 N N . LEU A 1 100 ? 17.180 -2.914 -23.016 1.00 98.31 100 LEU A N 1
ATOM 815 C CA . LEU A 1 100 ? 17.500 -1.699 -23.773 1.00 98.31 100 LEU A CA 1
ATOM 816 C C . LEU A 1 100 ? 18.966 -1.274 -23.609 1.00 98.31 100 LEU A C 1
ATOM 818 O O . LEU A 1 100 ? 19.589 -0.830 -24.569 1.00 98.31 100 LEU A O 1
ATOM 822 N N . ARG A 1 101 ? 19.551 -1.444 -22.416 1.00 98.44 101 ARG A N 1
ATOM 823 C CA . ARG A 1 101 ? 20.988 -1.201 -22.189 1.00 98.44 101 ARG A CA 1
ATOM 824 C C . ARG A 1 101 ? 21.872 -2.139 -23.010 1.00 98.44 101 ARG A C 1
ATOM 826 O O . ARG A 1 101 ? 22.878 -1.692 -23.558 1.00 98.44 101 ARG A O 1
ATOM 833 N N . ASN A 1 102 ? 21.500 -3.415 -23.107 1.00 98.12 102 ASN A N 1
ATOM 834 C CA . A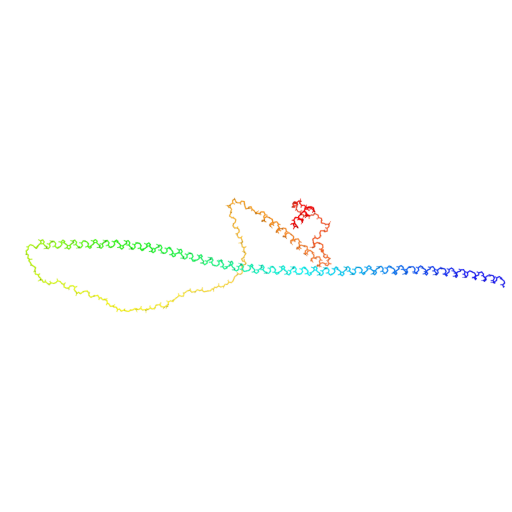SN A 1 102 ? 22.235 -4.381 -23.922 1.00 98.12 102 ASN A CA 1
ATOM 835 C C . ASN A 1 102 ? 22.131 -4.035 -25.412 1.00 98.12 102 ASN A C 1
ATOM 837 O O . ASN A 1 102 ? 23.154 -3.971 -26.089 1.00 98.12 102 ASN A O 1
ATOM 841 N N . GLU A 1 103 ? 20.925 -3.727 -25.896 1.00 98.25 103 GLU A N 1
ATOM 842 C CA . GLU A 1 103 ? 20.702 -3.310 -27.286 1.00 98.25 103 GLU A CA 1
ATOM 843 C C . GLU A 1 103 ? 21.495 -2.051 -27.638 1.00 98.25 103 GLU A C 1
ATOM 845 O O . GLU A 1 103 ? 22.131 -1.999 -28.689 1.00 98.25 103 GLU A O 1
ATOM 850 N N . LEU A 1 104 ? 21.525 -1.055 -26.748 1.00 98.06 104 LEU A N 1
ATOM 851 C CA . LEU A 1 104 ? 22.334 0.145 -26.945 1.00 98.06 104 LEU A CA 1
ATOM 852 C C . LEU A 1 104 ? 23.823 -0.201 -27.094 1.00 98.06 104 LEU A C 1
ATOM 854 O O . LEU A 1 104 ? 24.459 0.248 -28.044 1.00 98.06 104 LEU A O 1
ATOM 858 N N . SER A 1 105 ? 24.361 -1.051 -26.214 1.00 98.19 105 SER A N 1
ATOM 859 C CA . SER A 1 105 ? 25.763 -1.483 -26.289 1.00 98.19 105 SER A CA 1
ATOM 860 C C . SER A 1 105 ? 26.081 -2.228 -27.591 1.00 98.19 105 SER A C 1
ATOM 862 O O . SER A 1 105 ? 27.154 -2.054 -28.172 1.00 98.19 105 SER A O 1
ATOM 864 N N . GLU A 1 106 ? 25.157 -3.053 -28.084 1.00 98.25 106 GLU A N 1
ATOM 865 C CA . GLU A 1 106 ? 25.303 -3.722 -29.379 1.00 98.25 106 GLU A CA 1
ATOM 866 C C . GLU A 1 106 ? 25.302 -2.722 -30.538 1.00 98.25 106 GLU A C 1
ATOM 868 O O . GLU A 1 106 ? 26.156 -2.803 -31.423 1.00 98.25 106 GLU A O 1
ATOM 873 N N . LYS A 1 107 ? 24.396 -1.738 -30.517 1.00 97.69 107 LYS A N 1
ATOM 874 C CA . LYS A 1 107 ? 24.349 -0.677 -31.532 1.00 97.69 107 LYS A CA 1
ATOM 875 C C . LYS A 1 107 ? 25.620 0.166 -31.536 1.00 97.69 107 LYS A C 1
ATOM 877 O O . LYS A 1 107 ? 26.123 0.470 -32.613 1.00 97.69 107 LYS A O 1
ATOM 882 N N . GLU A 1 108 ? 26.183 0.479 -30.373 1.00 98.12 108 GLU A N 1
ATOM 883 C CA . GLU A 1 108 ? 27.466 1.184 -30.265 1.00 98.12 108 GLU A CA 1
ATOM 884 C C . GLU A 1 108 ? 28.625 0.385 -30.878 1.00 98.12 108 GLU A C 1
ATOM 886 O O . GLU A 1 108 ? 29.483 0.959 -31.549 1.00 98.12 108 GLU A O 1
ATOM 891 N N . LYS A 1 109 ? 28.656 -0.942 -30.693 1.00 98.06 109 LYS A N 1
ATOM 892 C CA . LYS A 1 109 ? 29.663 -1.805 -31.338 1.00 98.06 109 LYS A CA 1
ATOM 893 C C . LYS A 1 109 ? 29.517 -1.784 -32.855 1.00 98.06 109 LYS A C 1
ATOM 895 O O . LYS A 1 109 ? 30.510 -1.599 -33.550 1.00 98.06 109 LYS A O 1
ATOM 900 N N . ILE A 1 110 ? 28.289 -1.920 -33.357 1.00 97.94 110 ILE A N 1
ATOM 901 C CA . ILE A 1 110 ? 28.012 -1.864 -34.798 1.00 97.94 110 ILE A CA 1
ATOM 902 C C . ILE A 1 110 ? 28.423 -0.501 -35.368 1.00 97.94 110 ILE A C 1
ATOM 904 O O . ILE A 1 110 ? 29.084 -0.448 -36.403 1.00 97.94 110 ILE A O 1
ATOM 908 N N . ALA A 1 111 ? 28.106 0.597 -34.678 1.00 98.06 111 ALA A N 1
ATOM 909 C CA . ALA A 1 111 ? 28.491 1.940 -35.101 1.00 98.06 111 ALA A CA 1
ATOM 910 C C . ALA A 1 111 ? 30.016 2.090 -35.237 1.00 98.06 111 ALA A C 1
ATOM 912 O O . ALA A 1 111 ? 30.484 2.598 -36.253 1.00 98.06 111 ALA A O 1
ATOM 913 N N . LYS A 1 112 ? 30.793 1.564 -34.279 1.00 98.00 112 LYS A N 1
ATOM 914 C CA . LYS A 1 112 ? 32.264 1.548 -34.367 1.00 98.00 112 LYS A CA 1
ATOM 915 C C . LYS A 1 112 ? 32.761 0.752 -35.571 1.00 98.00 112 LYS A C 1
ATOM 917 O O . LYS A 1 112 ? 33.569 1.263 -36.337 1.00 98.00 112 LYS A O 1
ATOM 922 N N . THR A 1 113 ? 32.234 -0.456 -35.785 1.00 97.94 113 THR A N 1
ATOM 923 C CA . THR A 1 113 ? 32.623 -1.273 -36.950 1.00 97.94 113 THR A CA 1
ATOM 924 C C . THR A 1 113 ? 32.262 -0.604 -38.275 1.00 97.94 113 THR A C 1
ATOM 926 O O . THR A 1 113 ? 32.997 -0.713 -39.250 1.00 97.94 113 THR A O 1
ATOM 929 N N . PHE A 1 114 ? 31.147 0.126 -38.320 1.00 97.81 114 PHE A N 1
ATOM 930 C CA . PHE A 1 114 ? 30.745 0.879 -39.501 1.00 97.81 114 PHE A CA 1
ATOM 931 C C . PHE A 1 114 ? 31.708 2.034 -39.790 1.00 97.81 114 PHE A C 1
ATOM 933 O O . PHE A 1 114 ? 32.076 2.263 -40.938 1.00 97.81 114 PHE A O 1
ATOM 940 N N . GLU A 1 115 ? 32.157 2.733 -38.750 1.00 97.94 115 GLU A N 1
ATOM 941 C CA . GLU A 1 115 ? 33.134 3.811 -38.877 1.00 97.94 115 GLU A CA 1
ATOM 942 C C . GLU A 1 115 ? 34.518 3.300 -39.313 1.00 97.94 115 GLU A C 1
ATOM 944 O O . GLU A 1 115 ? 35.192 3.953 -40.108 1.00 97.94 115 GLU A O 1
ATOM 949 N N . GLU A 1 116 ? 34.921 2.111 -38.860 1.00 97.75 116 GLU A N 1
ATOM 950 C CA . GLU A 1 116 ? 36.122 1.417 -39.345 1.00 97.75 116 GLU A CA 1
ATOM 951 C C . GLU A 1 116 ? 36.000 1.033 -40.826 1.00 97.75 116 GLU A C 1
ATOM 953 O O . GLU A 1 116 ? 36.886 1.362 -41.612 1.00 97.75 116 GLU A O 1
ATOM 958 N N . MET A 1 117 ? 34.882 0.419 -41.235 1.00 97.56 117 MET A N 1
ATOM 959 C CA . MET A 1 117 ? 34.631 0.085 -42.645 1.00 97.56 117 MET A CA 1
ATOM 960 C C . MET A 1 117 ? 34.614 1.323 -43.542 1.00 97.56 117 MET A C 1
ATOM 962 O O . MET A 1 117 ? 35.085 1.264 -44.673 1.00 97.56 117 MET A O 1
ATOM 966 N N . LYS A 1 118 ? 34.094 2.451 -43.047 1.00 98.06 118 LYS A N 1
ATOM 967 C CA . LYS A 1 118 ? 34.090 3.709 -43.795 1.00 98.06 118 LYS A CA 1
ATOM 968 C C . LYS A 1 118 ? 35.510 4.219 -44.057 1.00 98.06 118 LYS A C 1
ATOM 970 O O . LYS A 1 118 ? 35.810 4.603 -45.177 1.00 98.06 118 LYS A O 1
ATOM 975 N N . LYS A 1 119 ? 36.392 4.170 -43.054 1.00 97.94 119 LYS A N 1
ATOM 976 C CA . LYS A 1 119 ? 37.805 4.555 -43.225 1.00 97.94 119 LYS A CA 1
ATOM 977 C C . LYS A 1 119 ? 38.531 3.654 -44.222 1.00 97.94 119 LYS A C 1
ATOM 979 O O . LYS A 1 119 ? 39.339 4.148 -44.999 1.00 97.94 119 LYS A O 1
ATOM 984 N N . GLU A 1 120 ? 38.248 2.353 -44.193 1.00 97.69 120 GLU A N 1
ATOM 985 C CA . GLU A 1 120 ? 38.808 1.403 -45.159 1.00 97.69 120 GLU A CA 1
ATOM 986 C C . GLU A 1 120 ? 38.314 1.695 -46.581 1.00 97.69 120 GLU A C 1
ATOM 988 O O . GLU A 1 120 ? 39.101 1.677 -47.523 1.00 97.69 120 GLU A O 1
ATOM 993 N N . LEU A 1 121 ? 37.027 2.024 -46.737 1.00 97.44 121 LEU A N 1
ATOM 994 C CA . LEU A 1 121 ? 36.469 2.439 -48.022 1.00 97.44 121 LEU A CA 1
ATOM 995 C C . LEU A 1 121 ? 37.175 3.692 -48.556 1.00 97.44 121 LEU A C 1
ATOM 997 O O . LEU A 1 121 ? 37.681 3.653 -49.673 1.00 97.44 121 LEU A O 1
ATOM 1001 N N . ASP A 1 122 ? 37.279 4.748 -47.743 1.00 97.88 122 ASP A N 1
ATOM 1002 C CA . ASP A 1 122 ? 37.957 5.996 -48.123 1.00 97.88 122 ASP A CA 1
ATOM 1003 C C . ASP A 1 122 ? 39.428 5.734 -48.533 1.00 97.88 122 ASP A C 1
ATOM 1005 O O . ASP A 1 122 ? 39.950 6.335 -49.475 1.00 97.88 122 ASP A O 1
ATOM 1009 N N . TYR A 1 123 ? 40.111 4.808 -47.846 1.00 97.94 123 TYR A N 1
ATOM 1010 C CA . TYR A 1 123 ? 41.482 4.404 -48.175 1.00 97.94 123 TYR A CA 1
ATOM 1011 C C . TYR A 1 123 ? 41.575 3.678 -49.525 1.00 97.94 123 TYR A C 1
ATOM 1013 O O . TYR A 1 123 ? 42.451 3.991 -50.337 1.00 97.94 123 TYR A O 1
ATOM 1021 N N . LEU A 1 124 ? 40.678 2.722 -49.778 1.00 97.56 124 LEU A N 1
ATOM 1022 C CA . LEU A 1 124 ? 40.635 1.973 -51.035 1.00 97.56 124 LEU A CA 1
ATOM 1023 C C . LEU A 1 124 ? 40.253 2.863 -52.221 1.00 97.56 124 LEU A C 1
ATOM 1025 O O . LEU A 1 124 ? 40.814 2.693 -53.303 1.00 97.56 124 LEU A O 1
ATOM 1029 N N . GLU A 1 125 ? 39.346 3.822 -52.028 1.00 97.81 125 GLU A N 1
ATOM 1030 C CA . GLU A 1 125 ? 39.006 4.831 -53.036 1.00 97.81 125 GLU A CA 1
ATOM 1031 C C . GLU A 1 125 ? 40.243 5.660 -53.413 1.00 97.81 125 GLU A C 1
ATOM 1033 O O . GLU A 1 125 ? 40.602 5.724 -54.589 1.00 97.81 125 GLU A O 1
ATOM 1038 N N . LEU A 1 126 ? 40.987 6.174 -52.425 1.00 97.88 126 LEU A N 1
ATOM 1039 C CA . LEU A 1 126 ? 42.228 6.918 -52.671 1.00 97.88 126 LEU A CA 1
ATOM 1040 C C . LEU A 1 126 ? 43.295 6.072 -53.390 1.00 97.88 126 LEU A C 1
ATOM 1042 O O . LEU A 1 126 ? 44.017 6.562 -54.269 1.00 97.88 126 LEU A O 1
ATOM 1046 N N . GLN A 1 127 ? 43.417 4.794 -53.024 1.00 97.81 127 GLN A N 1
ATOM 1047 C CA . GLN A 1 127 ? 44.327 3.870 -53.696 1.00 97.81 127 GLN A CA 1
ATOM 1048 C C . GLN A 1 127 ? 43.913 3.642 -55.157 1.00 97.81 127 GLN A C 1
ATOM 1050 O O . GLN A 1 127 ? 44.776 3.608 -56.037 1.00 97.81 127 GLN A O 1
ATOM 1055 N N . ASN A 1 128 ? 42.613 3.510 -55.427 1.00 97.12 128 ASN A N 1
ATOM 1056 C CA . ASN A 1 128 ? 42.080 3.332 -56.773 1.00 97.12 128 ASN A CA 1
ATOM 1057 C C . ASN A 1 128 ? 42.332 4.569 -57.646 1.00 97.12 128 ASN A C 1
ATOM 1059 O O . ASN A 1 128 ? 42.840 4.433 -58.760 1.00 97.12 128 ASN A O 1
ATOM 1063 N N . ASP A 1 129 ? 42.101 5.770 -57.114 1.00 97.69 129 ASP A N 1
ATOM 1064 C CA . ASP A 1 129 ? 42.403 7.028 -57.804 1.00 97.69 129 ASP A CA 1
ATOM 1065 C C . ASP A 1 129 ? 43.894 7.133 -58.154 1.00 97.69 129 ASP A C 1
ATOM 1067 O O . ASP A 1 129 ? 44.263 7.481 -59.278 1.00 97.69 129 ASP A O 1
ATOM 1071 N N . THR A 1 130 ? 44.771 6.752 -57.220 1.00 97.62 130 THR A N 1
ATOM 1072 C CA . THR A 1 130 ? 46.227 6.748 -57.433 1.00 97.62 130 THR A CA 1
ATOM 1073 C C . THR A 1 130 ? 46.636 5.769 -58.538 1.00 97.62 130 THR A C 1
ATOM 1075 O O . THR A 1 130 ? 47.467 6.089 -59.398 1.00 97.62 130 THR A O 1
ATOM 1078 N N . LEU A 1 131 ? 46.065 4.561 -58.533 1.00 97.25 131 LEU A N 1
ATOM 1079 C CA . LEU A 1 131 ? 46.318 3.555 -59.565 1.00 97.25 131 LEU A CA 1
ATOM 1080 C C . LEU A 1 131 ? 45.786 4.006 -60.927 1.00 97.25 131 LEU A C 1
ATOM 1082 O O . LEU A 1 131 ? 46.493 3.848 -61.920 1.00 97.25 131 LEU A O 1
ATOM 1086 N N . SER A 1 132 ? 44.604 4.617 -60.965 1.00 97.69 132 SER A N 1
ATOM 1087 C CA . SER A 1 132 ? 44.004 5.176 -62.178 1.00 97.69 132 SER A CA 1
ATOM 1088 C C . SER A 1 132 ? 44.876 6.291 -62.763 1.00 97.69 132 SER A C 1
ATOM 1090 O O . SER A 1 132 ? 45.251 6.233 -63.930 1.00 97.69 132 SER A O 1
ATOM 1092 N N . GLN A 1 133 ? 45.345 7.229 -61.935 1.00 97.50 133 GLN A N 1
ATOM 1093 C CA . GLN A 1 133 ? 46.267 8.284 -62.370 1.00 97.50 133 GLN A CA 1
ATOM 1094 C C . GLN A 1 133 ? 47.606 7.719 -62.880 1.00 97.50 133 GLN A C 1
ATOM 1096 O O . GLN A 1 133 ? 48.204 8.232 -63.837 1.00 97.50 133 GLN A O 1
ATOM 1101 N N . THR A 1 134 ? 48.096 6.646 -62.253 1.00 97.19 134 THR A N 1
ATOM 1102 C CA . THR A 1 134 ? 49.310 5.951 -62.702 1.00 97.19 134 THR A CA 1
ATOM 1103 C C . THR A 1 134 ? 49.086 5.268 -64.049 1.00 97.19 134 THR A C 1
ATOM 1105 O O . THR A 1 134 ? 49.954 5.352 -64.921 1.00 97.19 134 THR A O 1
ATOM 1108 N N . LEU A 1 135 ? 47.933 4.620 -64.233 1.00 97.38 135 LEU A N 1
ATOM 1109 C CA . LEU A 1 135 ? 47.540 3.987 -65.486 1.00 97.38 135 LEU A CA 1
ATOM 1110 C C . LEU A 1 135 ? 47.483 5.018 -66.617 1.00 97.38 135 LEU A C 1
ATOM 1112 O O . LEU A 1 135 ? 48.186 4.837 -67.608 1.00 97.38 135 LEU A O 1
ATOM 1116 N N . ASP A 1 136 ? 46.787 6.140 -66.423 1.00 97.56 136 ASP A N 1
ATOM 1117 C CA . ASP A 1 136 ? 46.703 7.235 -67.402 1.00 97.56 136 ASP A CA 1
ATOM 1118 C C . ASP A 1 136 ? 48.092 7.752 -67.810 1.00 97.56 136 ASP A C 1
ATOM 1120 O O . ASP A 1 136 ? 48.391 7.980 -68.986 1.00 97.56 136 ASP A O 1
ATOM 1124 N N . SER A 1 137 ? 48.995 7.902 -66.837 1.00 97.38 137 SER A N 1
ATOM 1125 C CA . SER A 1 137 ? 50.377 8.330 -67.086 1.00 97.38 137 SER A CA 1
ATOM 1126 C C . SER A 1 137 ? 51.149 7.315 -67.939 1.00 97.38 137 SER A C 1
ATOM 1128 O O . SER A 1 137 ? 51.907 7.691 -68.843 1.00 97.38 137 SER A O 1
ATOM 1130 N N . LYS A 1 138 ? 50.958 6.015 -67.680 1.00 96.81 138 LYS A N 1
ATOM 1131 C CA . LYS A 1 138 ? 51.564 4.937 -68.472 1.00 96.81 138 LYS A CA 1
ATOM 1132 C C . LYS A 1 138 ? 50.955 4.853 -69.866 1.00 96.81 138 LYS A C 1
ATOM 1134 O O . LYS A 1 138 ? 51.717 4.740 -70.820 1.00 96.81 138 LYS A O 1
ATOM 1139 N N . GLU A 1 139 ? 49.642 4.993 -70.010 1.00 97.62 139 GLU A N 1
ATOM 1140 C CA . GLU A 1 139 ? 48.980 5.054 -71.315 1.00 97.62 139 GLU A CA 1
ATOM 1141 C C . GLU A 1 139 ? 49.489 6.226 -72.158 1.00 97.62 139 GLU A C 1
ATOM 1143 O O . GLU A 1 139 ? 49.774 6.059 -73.342 1.00 97.62 139 GLU A O 1
ATOM 1148 N N . ASN A 1 140 ? 49.677 7.403 -71.556 1.00 96.69 140 ASN A N 1
ATOM 1149 C CA . ASN A 1 140 ? 50.266 8.554 -72.242 1.00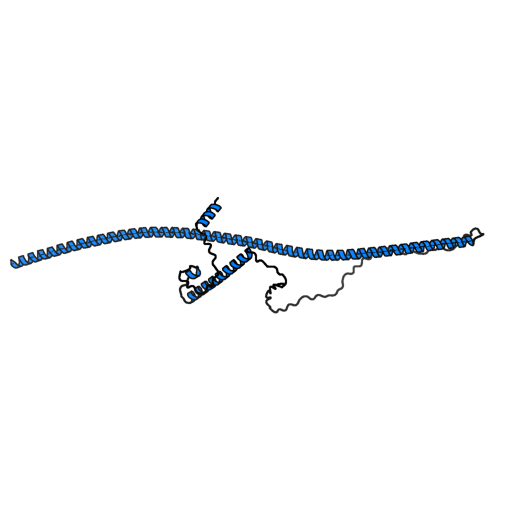 96.69 140 ASN A CA 1
ATOM 1150 C C . ASN A 1 140 ? 51.708 8.286 -72.684 1.00 96.69 140 ASN A C 1
ATOM 1152 O O . ASN A 1 140 ? 52.081 8.628 -73.806 1.00 96.69 140 ASN A O 1
ATOM 1156 N N . THR A 1 141 ? 52.501 7.626 -71.834 1.00 96.62 141 THR A N 1
ATOM 1157 C CA . THR A 1 141 ? 53.869 7.210 -72.178 1.00 96.62 141 THR A CA 1
ATOM 1158 C C . THR A 1 141 ? 53.868 6.234 -73.357 1.00 96.62 141 THR A C 1
ATOM 1160 O O . THR A 1 141 ? 54.666 6.382 -74.278 1.00 96.62 141 THR A O 1
ATOM 1163 N N . VAL A 1 142 ? 52.955 5.258 -73.363 1.00 97.12 142 VAL A N 1
ATOM 1164 C CA . VAL A 1 142 ? 52.805 4.301 -74.470 1.00 97.12 142 VAL A CA 1
ATOM 1165 C C . VAL A 1 142 ? 52.418 5.026 -75.755 1.00 97.12 142 VAL A C 1
ATOM 1167 O O . VAL A 1 142 ? 53.101 4.852 -76.758 1.00 97.12 142 VAL A O 1
ATOM 1170 N N . LYS A 1 143 ? 51.415 5.911 -75.718 1.00 96.44 143 LYS A N 1
ATOM 1171 C CA . LYS A 1 143 ? 51.006 6.721 -76.879 1.00 96.44 143 LYS A CA 1
ATOM 1172 C C . LYS A 1 143 ? 52.154 7.572 -77.434 1.00 96.44 143 LYS A C 1
ATOM 1174 O O . LYS A 1 143 ? 52.242 7.767 -78.645 1.00 96.44 143 LYS A O 1
ATOM 1179 N N . GLU A 1 144 ? 53.023 8.101 -76.572 1.00 96.38 144 GLU A N 1
ATOM 1180 C CA . GLU A 1 144 ? 54.220 8.845 -76.986 1.00 96.38 144 GLU A CA 1
ATOM 1181 C C . GLU A 1 144 ? 55.223 7.944 -77.711 1.00 96.38 144 GLU A C 1
ATOM 1183 O O . GLU A 1 144 ? 55.685 8.277 -78.801 1.00 96.38 144 GLU A O 1
ATOM 1188 N N . LEU A 1 145 ? 55.519 6.773 -77.141 1.00 95.25 145 LEU A N 1
ATOM 1189 C CA . LEU A 1 145 ? 56.416 5.792 -77.752 1.00 95.25 145 LEU A CA 1
ATOM 1190 C C . LEU A 1 145 ? 55.859 5.265 -79.079 1.00 95.25 145 LEU A C 1
ATOM 1192 O O . LEU A 1 145 ? 56.605 5.141 -80.046 1.00 95.25 145 LEU A O 1
ATOM 1196 N N . GLU A 1 146 ? 54.554 5.011 -79.162 1.00 95.25 146 GLU A N 1
ATOM 1197 C CA . GLU A 1 146 ? 53.873 4.630 -80.402 1.00 95.25 146 GLU A CA 1
ATOM 1198 C C . GLU A 1 146 ? 54.005 5.719 -81.474 1.00 95.25 146 GLU A C 1
ATOM 1200 O O . GLU A 1 146 ? 54.350 5.412 -82.618 1.00 95.25 146 GLU A O 1
ATOM 1205 N N . ARG A 1 147 ? 53.812 6.998 -81.109 1.00 94.69 147 ARG A N 1
ATOM 1206 C CA . ARG A 1 147 ? 54.038 8.139 -82.012 1.00 94.69 147 ARG A CA 1
ATOM 1207 C C . ARG A 1 147 ? 55.496 8.234 -82.453 1.00 94.69 147 ARG A C 1
ATOM 1209 O O . ARG A 1 147 ? 55.751 8.415 -83.641 1.00 94.69 147 ARG A O 1
ATOM 1216 N N . HIS A 1 148 ? 56.451 8.045 -81.547 1.00 95.25 148 HIS A N 1
ATOM 1217 C CA . HIS A 1 148 ? 57.871 8.045 -81.890 1.00 95.25 148 HIS A CA 1
ATOM 1218 C C . HIS A 1 148 ? 58.231 6.899 -82.849 1.00 95.25 148 HIS A C 1
ATOM 1220 O O . HIS A 1 148 ? 58.936 7.126 -83.835 1.00 95.25 148 HIS A O 1
ATOM 1226 N N . ILE A 1 149 ? 57.733 5.682 -82.606 1.00 94.75 149 ILE A N 1
ATOM 1227 C CA . ILE A 1 149 ? 57.942 4.528 -83.492 1.00 94.75 149 ILE A CA 1
ATOM 1228 C C . ILE A 1 149 ? 57.349 4.803 -84.875 1.00 94.75 149 ILE A C 1
ATOM 1230 O O . ILE A 1 149 ? 58.003 4.527 -85.881 1.00 94.75 149 ILE A O 1
ATOM 1234 N N . ALA A 1 150 ? 56.138 5.360 -84.946 1.00 93.50 150 ALA A N 1
ATOM 1235 C CA . ALA A 1 150 ? 55.516 5.736 -86.211 1.00 93.50 150 ALA A CA 1
ATOM 1236 C C . ALA A 1 150 ? 56.358 6.774 -86.975 1.00 93.50 150 ALA A C 1
ATOM 1238 O O . ALA A 1 150 ? 56.617 6.584 -88.164 1.00 93.50 150 ALA A O 1
ATOM 1239 N N . SER A 1 151 ? 56.856 7.808 -86.288 1.00 93.31 151 SER A N 1
ATOM 1240 C CA . SER A 1 151 ? 57.759 8.809 -86.870 1.00 93.31 151 SER A CA 1
ATOM 1241 C C . SER A 1 151 ? 59.050 8.184 -87.404 1.00 93.31 151 SER A C 1
ATOM 1243 O O . SER A 1 151 ? 59.400 8.428 -88.555 1.00 93.31 151 SER A O 1
ATOM 1245 N N . MET A 1 152 ? 59.714 7.317 -86.628 1.00 91.62 152 MET A N 1
ATOM 1246 C CA . MET A 1 152 ? 60.931 6.622 -87.077 1.00 91.62 152 MET A CA 1
ATOM 1247 C C . MET A 1 152 ? 60.671 5.723 -88.287 1.00 91.62 152 MET A C 1
ATOM 1249 O O . MET A 1 152 ? 61.478 5.678 -89.209 1.00 91.62 152 MET A O 1
ATOM 1253 N N . ARG A 1 153 ? 59.542 5.002 -88.312 1.00 91.44 153 ARG A N 1
ATOM 1254 C CA . ARG A 1 153 ? 59.156 4.170 -89.462 1.00 91.44 153 ARG A CA 1
ATOM 1255 C C . ARG A 1 153 ? 58.942 5.016 -90.717 1.00 91.44 153 ARG A C 1
ATOM 1257 O O . ARG A 1 153 ? 59.372 4.617 -91.797 1.00 91.44 153 ARG A O 1
ATOM 1264 N N . MET A 1 154 ? 58.304 6.178 -90.585 1.00 89.94 154 MET A N 1
ATOM 1265 C CA . MET A 1 154 ? 58.102 7.106 -91.699 1.00 89.94 154 MET A CA 1
ATOM 1266 C C . MET A 1 154 ? 59.431 7.686 -92.197 1.00 89.94 154 MET A C 1
ATOM 1268 O O . MET A 1 154 ? 59.672 7.685 -93.401 1.00 89.94 154 MET A O 1
ATOM 1272 N N . GLU A 1 155 ? 60.310 8.113 -91.290 1.00 87.50 155 GLU A N 1
ATOM 1273 C CA . GLU A 1 155 ? 61.658 8.593 -91.610 1.00 87.50 155 GLU A CA 1
ATOM 1274 C C . GLU A 1 155 ? 62.477 7.515 -92.332 1.00 87.50 155 GLU A C 1
ATOM 1276 O O . GLU A 1 155 ? 63.010 7.775 -93.407 1.00 87.50 155 GLU A O 1
ATOM 1281 N N . ALA A 1 156 ? 62.490 6.277 -91.826 1.00 83.19 156 ALA A N 1
ATOM 1282 C CA . ALA A 1 156 ? 63.143 5.147 -92.486 1.00 83.19 156 ALA A CA 1
ATOM 1283 C C . ALA A 1 156 ? 62.592 4.902 -93.903 1.00 83.19 156 ALA A C 1
ATOM 1285 O O . ALA A 1 156 ? 63.362 4.683 -94.839 1.00 83.19 156 ALA A O 1
ATOM 1286 N N . THR A 1 157 ? 61.270 5.005 -94.082 1.00 80.62 157 THR A N 1
ATOM 1287 C CA . THR A 1 157 ? 60.623 4.868 -95.398 1.00 80.62 157 THR A CA 1
ATOM 1288 C C . THR A 1 157 ? 61.038 5.999 -96.347 1.00 80.62 157 THR A C 1
ATOM 1290 O O . THR A 1 157 ? 61.355 5.740 -97.507 1.00 80.62 157 THR A O 1
ATOM 1293 N N . LEU A 1 158 ? 61.091 7.246 -95.865 1.00 78.50 158 LEU A N 1
ATOM 1294 C CA . LEU A 1 158 ? 61.545 8.406 -96.641 1.00 78.50 158 LEU A CA 1
ATOM 1295 C C . LEU A 1 158 ? 63.027 8.299 -97.020 1.00 78.50 158 LEU A C 1
ATOM 1297 O O . LEU A 1 158 ? 63.376 8.587 -98.164 1.00 78.50 158 LEU A O 1
ATOM 1301 N N . TYR A 1 159 ? 63.894 7.847 -96.110 1.00 78.06 159 TYR A N 1
ATOM 1302 C CA . TYR A 1 159 ? 65.302 7.569 -96.410 1.00 78.06 159 TYR A CA 1
ATOM 1303 C C . TYR A 1 159 ? 65.440 6.485 -9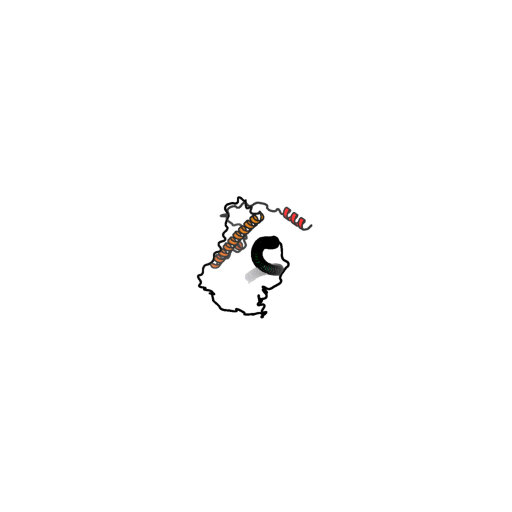7.485 1.00 78.06 159 TYR A C 1
ATOM 1305 O O . TYR A 1 159 ? 66.179 6.669 -98.451 1.00 78.06 159 TYR A O 1
ATOM 1313 N N . GLN A 1 160 ? 64.681 5.391 -97.382 1.00 73.75 160 GLN A N 1
ATOM 1314 C CA . GLN A 1 160 ? 64.692 4.312 -98.371 1.00 73.75 160 GLN A CA 1
ATOM 1315 C C . GLN A 1 160 ? 64.189 4.777 -99.749 1.00 73.75 160 GLN A C 1
ATOM 1317 O O . GLN A 1 160 ? 64.777 4.417 -100.768 1.00 73.75 160 GLN A O 1
ATOM 1322 N N . GLN A 1 161 ? 63.157 5.626 -99.796 1.00 67.19 161 GLN A N 1
ATOM 1323 C CA . GLN A 1 161 ? 62.678 6.253 -101.035 1.00 67.19 161 GLN A CA 1
ATOM 1324 C C . GLN A 1 161 ? 63.687 7.260 -101.608 1.00 67.19 161 GLN A C 1
ATOM 1326 O O . GLN A 1 161 ? 63.886 7.305 -102.819 1.00 67.19 161 GLN A O 1
ATOM 1331 N N . SER A 1 162 ? 64.383 8.016 -100.756 1.00 63.66 162 SER A N 1
ATOM 1332 C CA . SER A 1 162 ? 65.404 8.990 -101.171 1.00 63.66 162 SER A CA 1
ATOM 1333 C C . SER A 1 162 ? 66.660 8.321 -101.743 1.00 63.66 162 SER A C 1
ATOM 1335 O O . SER A 1 162 ? 67.305 8.873 -102.631 1.00 63.66 162 SER A O 1
ATOM 1337 N N . CYS A 1 163 ? 66.988 7.107 -101.291 1.00 54.91 163 CYS A N 1
ATOM 1338 C CA . CYS A 1 163 ? 68.044 6.273 -101.871 1.00 54.91 163 CYS A CA 1
ATOM 1339 C C . CYS A 1 163 ? 67.573 5.446 -103.084 1.00 54.91 163 CYS A C 1
ATOM 1341 O O . CYS A 1 163 ? 68.388 4.769 -103.708 1.00 54.91 163 CYS A O 1
ATOM 1343 N N . SER A 1 164 ? 66.286 5.508 -103.444 1.00 47.19 164 SER A N 1
ATOM 1344 C CA . SER A 1 164 ? 65.678 4.767 -104.555 1.00 47.19 164 SER A CA 1
ATOM 1345 C C . SER A 1 164 ? 65.295 5.702 -105.709 1.00 47.19 164 SER A C 1
ATOM 1347 O O . SER A 1 164 ? 64.148 5.787 -106.141 1.00 47.19 164 SER A O 1
ATOM 1349 N N . SER A 1 165 ? 66.286 6.405 -106.262 1.00 43.97 165 SER A N 1
ATOM 1350 C CA . SER A 1 165 ? 66.208 6.862 -107.654 1.00 43.97 165 SER A CA 1
ATOM 1351 C C . SER A 1 165 ? 66.692 5.730 -108.557 1.00 43.97 165 SER A C 1
ATOM 1353 O O . SER A 1 165 ? 67.866 5.658 -108.905 1.00 43.97 165 SER A O 1
ATOM 1355 N N . GLY A 1 166 ? 65.762 4.838 -108.909 1.00 44.06 166 GLY A N 1
ATOM 1356 C CA . GLY A 1 166 ? 65.917 3.881 -110.004 1.00 44.06 166 GLY A CA 1
ATOM 1357 C C . GLY A 1 166 ? 66.090 2.419 -109.595 1.00 44.06 166 GLY A C 1
ATOM 1358 O O . GLY A 1 166 ? 67.182 1.887 -109.726 1.00 44.06 166 GLY A O 1
ATOM 1359 N N . SER A 1 167 ? 65.006 1.748 -109.191 1.00 39.12 167 SER A N 1
ATOM 1360 C CA . SER A 1 167 ? 64.629 0.444 -109.769 1.00 39.12 167 SER A CA 1
ATOM 1361 C C . SER A 1 167 ? 63.272 -0.028 -109.238 1.00 39.12 167 SER A C 1
ATOM 1363 O O . SER A 1 167 ? 63.004 0.024 -108.040 1.00 39.12 167 SER A O 1
ATOM 1365 N N . THR A 1 168 ? 62.422 -0.508 -110.142 1.00 44.34 168 THR A N 1
ATOM 1366 C CA . THR A 1 168 ? 61.223 -1.320 -109.875 1.00 44.34 168 THR A CA 1
ATOM 1367 C C . THR A 1 168 ? 61.563 -2.618 -109.111 1.00 44.34 168 THR A C 1
ATOM 1369 O O . THR A 1 168 ? 62.705 -3.076 -109.163 1.00 44.34 168 THR A O 1
ATOM 1372 N N . PRO A 1 169 ? 60.591 -3.215 -108.395 1.00 49.00 169 PRO A N 1
ATOM 1373 C CA . PRO A 1 169 ? 60.829 -4.068 -107.235 1.00 49.00 169 PRO A CA 1
ATOM 1374 C C . PRO A 1 169 ? 61.134 -5.517 -107.624 1.00 49.00 169 PRO A C 1
ATOM 1376 O O . PRO A 1 169 ? 60.453 -6.095 -108.471 1.00 49.00 169 PRO A O 1
ATOM 1379 N N . LEU A 1 170 ? 62.103 -6.125 -106.941 1.00 39.47 170 LEU A N 1
ATOM 1380 C CA . LEU A 1 170 ? 62.200 -7.576 -106.845 1.00 39.47 170 LEU A CA 1
ATOM 1381 C C . LEU A 1 170 ? 61.506 -8.004 -105.556 1.00 39.47 170 LEU A C 1
ATOM 1383 O O . LEU A 1 170 ? 61.922 -7.649 -104.454 1.00 39.47 170 LEU A O 1
ATOM 1387 N N . ALA A 1 171 ? 60.418 -8.744 -105.736 1.00 45.81 171 ALA A N 1
ATOM 1388 C CA . ALA A 1 171 ? 60.013 -9.749 -104.778 1.00 45.81 171 ALA A CA 1
ATOM 1389 C C . ALA A 1 171 ? 61.185 -10.723 -104.604 1.00 45.81 171 ALA A C 1
ATOM 1391 O O . ALA A 1 171 ? 61.662 -11.259 -105.600 1.00 45.81 171 ALA A O 1
ATOM 1392 N N . ASP A 1 172 ? 61.669 -10.893 -103.379 1.00 34.91 172 ASP A N 1
ATOM 1393 C CA . ASP A 1 172 ? 61.758 -12.222 -102.781 1.00 34.91 172 ASP A CA 1
ATOM 1394 C C . ASP A 1 172 ? 62.175 -12.138 -101.312 1.00 34.91 172 ASP A C 1
ATOM 1396 O O . ASP A 1 172 ? 63.098 -11.412 -100.954 1.00 34.91 172 ASP A O 1
ATOM 1400 N N . GLU A 1 173 ? 61.457 -12.944 -100.531 1.00 46.81 173 GLU A N 1
ATOM 1401 C CA . GLU A 1 173 ? 61.923 -13.739 -99.395 1.00 46.81 173 GLU A CA 1
ATOM 1402 C C . GLU A 1 173 ? 62.551 -13.030 -98.181 1.00 46.81 173 GLU A C 1
ATOM 1404 O O . GLU A 1 173 ? 63.557 -12.336 -98.275 1.00 46.81 173 GLU A O 1
ATOM 1409 N N . THR A 1 174 ? 62.010 -13.402 -97.009 1.00 42.69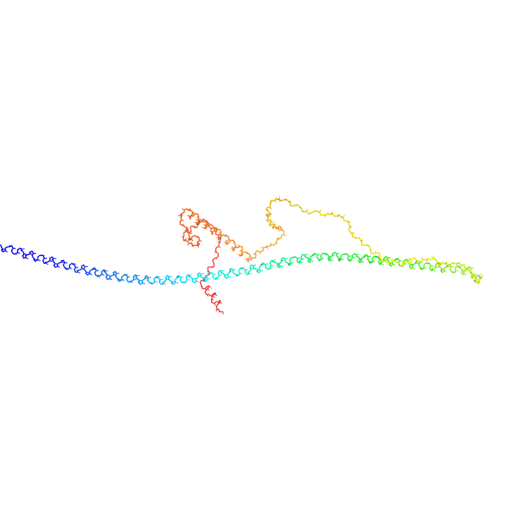 174 THR A N 1
ATOM 1410 C CA . THR A 1 174 ? 62.474 -13.223 -95.611 1.00 42.69 174 THR A CA 1
ATOM 1411 C C . THR A 1 174 ? 61.646 -12.187 -94.837 1.00 42.69 174 THR A C 1
ATOM 1413 O O . THR A 1 174 ? 61.572 -11.025 -95.198 1.00 42.69 174 THR A O 1
ATOM 1416 N N . GLU A 1 175 ? 60.903 -12.500 -93.777 1.00 40.31 175 GLU A N 1
ATOM 1417 C CA . GLU A 1 175 ? 60.867 -13.660 -92.892 1.00 40.31 175 GLU A CA 1
ATOM 1418 C C . GLU A 1 175 ? 59.429 -13.856 -92.400 1.00 40.31 175 GLU A C 1
ATOM 1420 O O . GLU A 1 175 ? 58.796 -12.960 -91.836 1.00 40.31 175 GLU A O 1
ATOM 1425 N N . SER A 1 176 ? 58.925 -15.071 -92.583 1.00 42.78 176 SER A N 1
ATOM 1426 C CA . SER A 1 176 ? 57.770 -15.578 -91.858 1.00 42.78 176 SER A CA 1
ATOM 1427 C C . SER A 1 176 ? 58.126 -15.684 -90.371 1.00 42.78 176 SER A C 1
ATOM 1429 O O . SER A 1 176 ? 58.605 -16.718 -89.916 1.00 42.78 176 SER A O 1
ATOM 1431 N N . LEU A 1 177 ? 57.839 -14.643 -89.587 1.00 42.38 177 LEU A N 1
ATOM 1432 C CA . LEU A 1 177 ? 57.726 -14.723 -88.124 1.00 42.38 177 LEU A CA 1
ATOM 1433 C C . LEU A 1 177 ? 56.348 -15.291 -87.738 1.00 42.38 177 LEU A C 1
ATOM 1435 O O . LEU A 1 177 ? 55.603 -14.742 -86.930 1.00 42.38 177 LEU A O 1
ATOM 1439 N N . ALA A 1 178 ? 56.003 -16.422 -88.349 1.00 46.50 178 ALA A N 1
ATOM 1440 C CA . ALA A 1 178 ? 54.976 -17.325 -87.862 1.00 46.50 178 ALA A CA 1
ATOM 1441 C C . ALA A 1 178 ? 55.663 -18.381 -86.993 1.00 46.50 178 ALA A C 1
ATOM 1443 O O . ALA A 1 178 ? 55.853 -19.505 -87.429 1.00 46.50 178 ALA A O 1
ATOM 1444 N N . ASP A 1 179 ? 56.085 -17.988 -85.789 1.00 41.84 179 ASP A N 1
ATOM 1445 C CA . ASP A 1 179 ? 56.296 -18.928 -84.683 1.00 41.84 179 ASP A CA 1
ATOM 1446 C C . ASP A 1 179 ? 56.436 -18.185 -83.344 1.00 41.84 179 ASP A C 1
ATOM 1448 O O . ASP A 1 179 ? 57.487 -18.116 -82.713 1.00 41.84 179 ASP A O 1
ATOM 1452 N N . ILE A 1 180 ? 55.316 -17.643 -82.863 1.00 38.97 180 ILE A N 1
ATOM 1453 C CA . ILE A 1 180 ? 55.062 -17.603 -81.420 1.00 38.97 180 ILE A CA 1
ATOM 1454 C C . ILE A 1 180 ? 53.799 -18.415 -81.190 1.00 38.97 180 ILE A C 1
ATOM 1456 O O . ILE A 1 180 ? 52.676 -17.916 -81.204 1.00 38.97 180 ILE A O 1
ATOM 1460 N N . ARG A 1 181 ? 54.015 -19.713 -81.002 1.00 40.16 181 ARG A N 1
ATOM 1461 C CA . ARG A 1 181 ? 53.075 -20.645 -80.390 1.00 40.16 181 ARG A CA 1
ATOM 1462 C C . ARG A 1 181 ? 52.495 -20.016 -79.112 1.00 40.16 181 ARG A C 1
ATOM 1464 O O . ARG A 1 181 ? 53.245 -19.847 -78.150 1.00 40.16 181 ARG A O 1
ATOM 1471 N N . PRO A 1 182 ? 51.189 -19.720 -79.030 1.00 46.91 182 PRO A N 1
ATOM 1472 C CA . PRO A 1 182 ? 50.579 -19.408 -77.749 1.00 46.91 182 PRO A CA 1
ATOM 1473 C C . PRO A 1 182 ? 50.378 -20.731 -76.999 1.00 46.91 182 PRO A C 1
ATOM 1475 O O . PRO A 1 182 ? 49.701 -21.622 -77.521 1.00 46.91 182 PRO A O 1
ATOM 1478 N N . PRO A 1 183 ? 50.898 -20.925 -75.775 1.00 45.25 183 PRO A N 1
ATOM 1479 C CA . PRO A 1 183 ? 50.424 -22.017 -74.953 1.00 45.25 183 PRO A CA 1
ATOM 1480 C C . PRO A 1 183 ? 49.121 -21.562 -74.290 1.00 45.25 183 PRO A C 1
ATOM 1482 O O . PRO A 1 183 ? 49.076 -21.315 -73.092 1.00 45.25 183 PRO A O 1
ATOM 1485 N N . PHE A 1 184 ? 48.034 -21.474 -75.060 1.00 41.69 184 PHE A N 1
ATOM 1486 C CA . PHE A 1 184 ? 46.716 -21.652 -74.462 1.00 41.69 184 PHE A CA 1
ATOM 1487 C C . PHE A 1 184 ? 46.464 -23.153 -74.368 1.00 41.69 184 PHE A C 1
ATOM 1489 O O . PHE A 1 184 ? 46.010 -23.799 -75.309 1.00 41.69 184 PHE A O 1
ATOM 1496 N N . THR A 1 185 ? 46.789 -23.715 -73.205 1.00 42.94 185 THR A N 1
ATOM 1497 C CA . THR A 1 185 ? 46.147 -24.944 -72.741 1.00 42.94 185 THR A CA 1
ATOM 1498 C C . THR A 1 185 ? 45.067 -24.546 -71.748 1.00 42.94 185 THR A C 1
ATOM 1500 O O . THR A 1 185 ? 45.339 -24.009 -70.679 1.00 42.94 185 THR A O 1
ATOM 1503 N N . ALA A 1 186 ? 43.814 -24.792 -72.122 1.00 48.78 186 ALA A N 1
ATOM 1504 C CA . ALA A 1 186 ? 42.714 -24.830 -71.177 1.00 48.78 186 ALA A CA 1
ATOM 1505 C C . ALA A 1 186 ? 42.804 -26.153 -70.404 1.00 48.78 186 ALA A C 1
ATOM 1507 O O . ALA A 1 186 ? 42.558 -27.221 -70.963 1.00 48.78 186 ALA A O 1
ATOM 1508 N N . ALA A 1 187 ? 43.143 -26.090 -69.118 1.00 39.81 187 ALA A N 1
ATOM 1509 C CA . ALA A 1 187 ? 43.023 -27.223 -68.210 1.00 39.81 187 ALA A CA 1
ATOM 1510 C C . ALA A 1 187 ? 42.529 -26.754 -66.833 1.00 39.81 187 ALA A C 1
ATOM 1512 O O . ALA A 1 187 ? 43.294 -26.260 -66.020 1.00 39.81 187 ALA A O 1
ATOM 1513 N N . ARG A 1 188 ? 41.208 -26.897 -66.667 1.00 46.47 188 ARG A N 1
ATOM 1514 C CA . ARG A 1 188 ? 40.383 -27.231 -65.485 1.00 46.47 188 ARG A CA 1
ATOM 1515 C C . ARG A 1 188 ? 40.772 -26.782 -64.052 1.00 46.47 188 ARG A C 1
ATOM 1517 O O . ARG A 1 188 ? 41.931 -26.794 -63.660 1.00 46.47 188 ARG A O 1
ATOM 1524 N N . PRO A 1 189 ? 39.749 -26.503 -63.214 1.00 44.50 189 PRO A N 1
ATOM 1525 C CA . PRO A 1 189 ? 39.907 -25.943 -61.875 1.00 44.50 189 PRO A CA 1
ATOM 1526 C C . PRO A 1 189 ? 40.508 -26.954 -60.896 1.00 44.50 189 PRO A C 1
ATOM 1528 O O . PRO A 1 189 ? 39.976 -28.048 -60.706 1.00 44.50 189 PRO A O 1
ATOM 1531 N N . TYR A 1 190 ? 41.586 -26.555 -60.225 1.00 33.00 190 TYR A N 1
ATOM 1532 C CA . TYR A 1 190 ? 42.123 -27.274 -59.077 1.00 33.00 190 TYR A CA 1
ATOM 1533 C C . TYR A 1 190 ? 41.506 -26.696 -57.800 1.00 33.00 190 TYR A C 1
ATOM 1535 O O . TYR A 1 190 ? 41.946 -25.682 -57.266 1.00 33.00 190 TYR A O 1
ATOM 1543 N N . THR A 1 191 ? 40.461 -27.346 -57.297 1.00 45.75 191 THR A N 1
ATOM 1544 C CA . THR A 1 191 ? 40.023 -27.182 -55.911 1.00 45.75 191 THR A CA 1
ATOM 1545 C C . THR A 1 191 ? 40.959 -27.996 -55.025 1.00 45.75 191 THR A C 1
ATOM 1547 O O . THR A 1 191 ? 40.898 -29.227 -55.030 1.00 45.75 191 THR A O 1
ATOM 1550 N N . LYS A 1 192 ? 41.814 -27.338 -54.239 1.00 39.22 192 LYS A N 1
ATOM 1551 C CA . LYS A 1 192 ? 42.466 -27.988 -53.101 1.00 39.22 192 LYS A CA 1
ATOM 1552 C C . LYS A 1 192 ? 42.258 -27.153 -51.849 1.00 39.22 192 LYS A C 1
ATOM 1554 O O . LYS A 1 192 ? 42.873 -26.113 -51.652 1.00 39.22 192 LYS A O 1
ATOM 1559 N N . ALA A 1 193 ? 41.345 -27.657 -51.028 1.00 40.38 193 ALA A N 1
ATOM 1560 C CA . ALA A 1 193 ? 41.175 -27.277 -49.645 1.00 40.38 193 ALA A CA 1
ATOM 1561 C C . ALA A 1 193 ? 42.516 -27.375 -48.905 1.00 40.38 193 ALA A C 1
ATOM 1563 O O . ALA A 1 193 ? 43.162 -28.424 -48.914 1.00 40.38 193 ALA A O 1
ATOM 1564 N N . HIS A 1 194 ? 42.889 -26.299 -48.220 1.00 36.25 194 HIS A N 1
ATOM 1565 C CA . HIS A 1 194 ? 43.757 -26.378 -47.057 1.00 36.25 194 HIS A CA 1
ATOM 1566 C C . HIS A 1 194 ? 42.884 -26.178 -45.824 1.00 36.25 194 HIS A C 1
ATOM 1568 O O . HIS A 1 194 ? 42.564 -25.065 -45.421 1.00 36.25 194 HIS A O 1
ATOM 1574 N N . SER A 1 195 ? 42.472 -27.314 -45.271 1.00 33.38 195 SER A N 1
ATOM 1575 C CA . SER A 1 195 ? 42.013 -27.444 -43.899 1.00 33.38 195 SER A CA 1
ATOM 1576 C C . SER A 1 195 ? 43.187 -27.929 -43.047 1.00 33.38 195 SER A C 1
ATOM 1578 O O . SER A 1 195 ? 43.860 -28.893 -43.411 1.00 33.38 195 SER A O 1
ATOM 1580 N N . THR A 1 196 ? 43.342 -27.272 -41.894 1.00 39.38 196 THR A N 1
ATOM 1581 C CA . THR A 1 196 ? 43.816 -27.789 -40.593 1.00 39.38 196 THR A CA 1
ATOM 1582 C C . THR A 1 196 ? 45.259 -28.270 -40.434 1.00 39.38 196 THR A C 1
ATOM 1584 O O . THR A 1 196 ? 45.583 -29.395 -40.791 1.00 39.38 196 THR A O 1
ATOM 1587 N N . LEU A 1 197 ? 46.053 -27.457 -39.728 1.00 33.56 197 LEU A N 1
ATOM 1588 C CA . LEU A 1 197 ? 46.933 -27.800 -38.590 1.00 33.56 197 LEU A CA 1
ATOM 1589 C C . LEU A 1 197 ? 47.602 -26.471 -38.176 1.00 33.56 197 LEU A C 1
ATOM 1591 O O . LEU A 1 197 ? 48.228 -25.835 -39.008 1.00 33.56 197 LEU A O 1
ATOM 1595 N N . GLY A 1 198 ? 47.471 -25.900 -36.982 1.00 30.67 198 GLY A N 1
ATOM 1596 C CA . GLY A 1 198 ? 47.153 -26.435 -35.665 1.00 30.67 198 GLY A CA 1
ATOM 1597 C C . GLY A 1 198 ? 48.222 -25.903 -34.702 1.00 30.67 198 GLY A C 1
ATOM 1598 O O . GLY A 1 198 ? 49.374 -26.282 -34.845 1.00 30.67 198 GLY A O 1
ATOM 1599 N N . ALA A 1 199 ? 47.855 -25.010 -33.778 1.00 35.06 199 ALA A N 1
ATOM 1600 C CA . ALA A 1 199 ? 48.553 -24.717 -32.512 1.00 35.06 199 ALA A CA 1
ATOM 1601 C C . ALA A 1 199 ? 47.757 -23.615 -31.782 1.00 35.06 199 ALA A C 1
ATOM 1603 O O . ALA A 1 199 ? 47.767 -22.457 -32.178 1.00 35.06 199 ALA A O 1
ATOM 1604 N N . ASN A 1 200 ? 46.840 -23.984 -30.888 1.00 35.59 200 ASN A N 1
ATOM 1605 C CA . ASN A 1 200 ? 47.083 -24.080 -29.444 1.00 35.59 200 ASN A CA 1
ATOM 1606 C C . ASN A 1 200 ? 47.585 -22.774 -28.828 1.00 35.59 200 ASN A C 1
ATOM 1608 O O . ASN A 1 200 ? 48.790 -22.600 -28.754 1.00 35.59 200 ASN A O 1
ATOM 1612 N N . LEU A 1 201 ? 46.677 -21.958 -28.282 1.00 34.91 201 LEU A N 1
ATOM 1613 C CA . LEU A 1 201 ? 46.831 -21.345 -26.956 1.00 34.91 201 LEU A CA 1
ATOM 1614 C C . LEU A 1 201 ? 45.441 -21.020 -26.388 1.00 34.91 201 LEU A C 1
ATOM 1616 O O . LEU A 1 201 ? 44.889 -19.942 -26.579 1.00 34.91 201 LEU A O 1
ATOM 1620 N N . SER A 1 202 ? 44.889 -21.981 -25.653 1.00 38.91 202 SER A N 1
ATOM 1621 C CA . SER A 1 202 ? 44.090 -21.668 -24.472 1.00 38.91 202 SER A CA 1
ATOM 1622 C C . SER A 1 202 ? 45.019 -21.825 -23.267 1.00 38.91 202 SER A C 1
ATOM 1624 O O . SER A 1 202 ? 45.856 -22.732 -23.255 1.00 38.91 202 SER A O 1
ATOM 1626 N N . PRO A 1 203 ? 44.871 -20.981 -22.242 1.00 41.97 203 PRO A N 1
ATOM 1627 C CA . PRO A 1 203 ? 44.567 -21.584 -20.958 1.00 41.97 203 PRO A CA 1
ATOM 1628 C C . PRO A 1 203 ? 43.333 -20.948 -20.323 1.00 41.97 203 PRO A C 1
ATOM 1630 O O . PRO A 1 203 ? 43.224 -19.736 -20.150 1.00 41.97 203 PRO A O 1
ATOM 1633 N N . GLN A 1 204 ? 42.425 -21.834 -19.933 1.00 40.69 204 GLN A N 1
ATOM 1634 C CA . GLN A 1 204 ? 41.336 -21.600 -18.998 1.00 40.69 204 GLN A CA 1
ATOM 1635 C C . GLN A 1 204 ? 41.877 -21.599 -17.536 1.00 40.69 204 GLN A C 1
ATOM 1637 O O . GLN A 1 204 ? 43.086 -21.683 -17.310 1.00 40.69 204 GLN A O 1
ATOM 1642 N N . PRO A 1 205 ? 41.016 -21.446 -16.516 1.00 49.41 205 PRO A N 1
ATOM 1643 C CA . PRO A 1 205 ? 41.125 -20.457 -15.455 1.00 49.41 205 PRO A CA 1
ATOM 1644 C C . PRO A 1 205 ? 41.868 -20.977 -14.211 1.00 49.41 205 PRO A C 1
ATOM 1646 O O . PRO A 1 205 ? 41.975 -22.180 -13.968 1.00 49.41 205 PRO A O 1
ATOM 1649 N N . ARG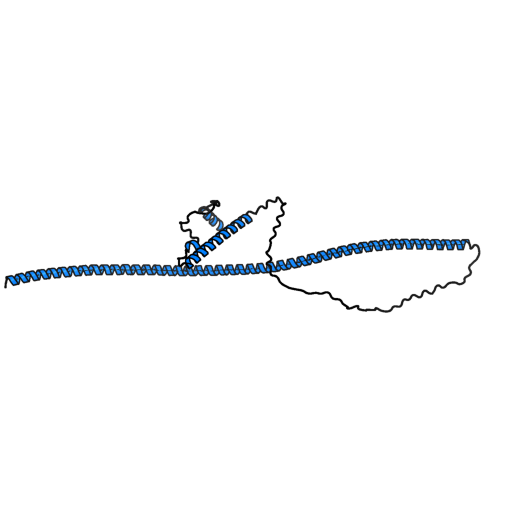 A 1 206 ? 42.301 -20.072 -13.327 1.00 33.62 206 ARG A N 1
ATOM 1650 C CA . ARG A 1 206 ? 42.596 -20.436 -11.933 1.00 33.62 206 ARG A CA 1
ATOM 1651 C C . ARG A 1 206 ? 41.930 -19.482 -10.955 1.00 33.62 206 ARG A C 1
ATOM 1653 O O . ARG A 1 206 ? 42.358 -18.351 -10.766 1.00 33.62 206 ARG A O 1
ATOM 1660 N N . HIS A 1 207 ? 40.910 -20.016 -10.289 1.00 38.56 207 HIS A N 1
ATOM 1661 C CA . HIS A 1 207 ? 40.500 -19.616 -8.953 1.00 38.56 207 HIS A CA 1
ATOM 1662 C C . HIS A 1 207 ? 41.609 -19.938 -7.943 1.00 38.56 207 HIS A C 1
ATOM 1664 O O . HIS A 1 207 ? 42.134 -21.050 -7.944 1.00 38.56 207 HIS A O 1
ATOM 1670 N N . LYS A 1 208 ? 41.868 -19.014 -7.016 1.00 39.00 208 LYS A N 1
ATOM 1671 C CA . LYS A 1 208 ? 42.065 -19.309 -5.589 1.00 39.00 208 LYS A CA 1
ATOM 1672 C C . LYS A 1 208 ? 41.680 -18.062 -4.796 1.00 39.00 208 LYS A C 1
ATOM 1674 O O . LYS A 1 208 ? 42.104 -16.960 -5.124 1.00 39.00 208 LYS A O 1
ATOM 1679 N N . GLY A 1 209 ? 40.784 -18.256 -3.835 1.00 36.94 209 GLY A N 1
ATOM 1680 C CA . GLY A 1 209 ? 40.132 -17.184 -3.102 1.00 36.94 209 GLY A CA 1
ATOM 1681 C C . GLY A 1 209 ? 41.039 -16.459 -2.114 1.00 36.94 209 GLY A C 1
ATOM 1682 O O . GLY A 1 209 ? 41.998 -17.013 -1.588 1.00 36.94 209 GLY A O 1
ATOM 1683 N N . SER A 1 210 ? 40.639 -15.229 -1.821 1.00 34.53 210 SER A N 1
ATOM 1684 C CA . SER A 1 210 ? 40.814 -14.588 -0.527 1.00 34.53 210 SER A CA 1
ATOM 1685 C C . SER A 1 210 ? 39.648 -13.623 -0.368 1.00 34.53 210 SER A C 1
ATOM 1687 O O . SER A 1 210 ? 39.423 -12.772 -1.228 1.00 34.53 210 SER A O 1
ATOM 1689 N N . GLY A 1 211 ? 38.862 -13.812 0.690 1.00 49.47 211 GLY A N 1
ATOM 1690 C CA . GLY A 1 211 ? 37.749 -12.941 1.031 1.00 49.47 211 GLY A CA 1
ATOM 1691 C C . GLY A 1 211 ? 38.215 -11.501 1.229 1.00 49.47 211 GLY A C 1
ATOM 1692 O O . GLY A 1 211 ? 39.236 -11.239 1.860 1.00 49.47 211 GLY A O 1
ATOM 1693 N N . GLY A 1 212 ? 37.443 -10.572 0.683 1.00 37.75 212 GLY A N 1
ATOM 1694 C CA . GLY A 1 212 ? 37.647 -9.144 0.846 1.00 37.75 212 GLY A CA 1
ATOM 1695 C C . GLY A 1 212 ? 36.378 -8.431 0.423 1.00 37.75 212 GLY A C 1
ATOM 1696 O O . GLY A 1 212 ? 36.104 -8.305 -0.765 1.00 37.75 212 GLY A O 1
ATOM 1697 N N . LEU A 1 213 ? 35.579 -8.028 1.408 1.00 48.22 213 LEU A N 1
ATOM 1698 C CA . LEU A 1 213 ? 34.387 -7.206 1.241 1.00 48.22 213 LEU A CA 1
ATOM 1699 C C . LEU A 1 213 ? 34.734 -5.980 0.385 1.00 48.22 213 LEU A C 1
ATOM 1701 O O . LEU A 1 213 ? 35.454 -5.089 0.843 1.00 48.22 213 LEU A O 1
ATOM 1705 N N . THR A 1 214 ? 34.220 -5.912 -0.842 1.00 34.94 214 THR A N 1
ATOM 1706 C CA . THR A 1 214 ? 34.249 -4.684 -1.633 1.00 34.94 214 THR A CA 1
ATOM 1707 C C . THR A 1 214 ? 33.276 -3.701 -0.994 1.00 34.94 214 THR A C 1
ATOM 1709 O O . THR A 1 214 ? 32.077 -3.688 -1.256 1.00 34.94 214 THR A O 1
ATOM 1712 N N . LYS A 1 215 ? 33.808 -2.877 -0.089 1.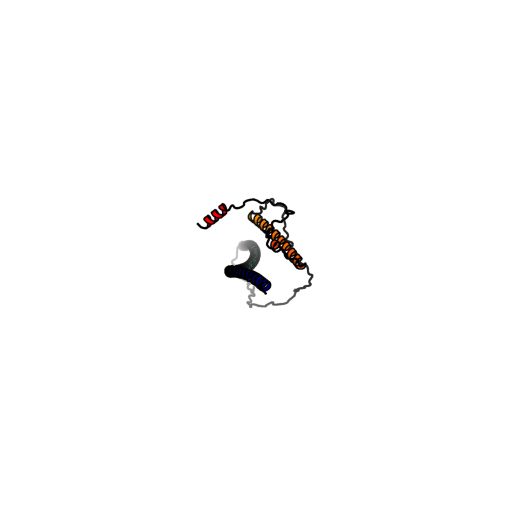00 43.00 215 LYS A N 1
ATOM 1713 C CA . LYS A 1 215 ? 33.162 -1.637 0.330 1.00 43.00 215 LYS A CA 1
ATOM 1714 C C . LYS A 1 215 ? 32.911 -0.818 -0.935 1.00 43.00 215 LYS A C 1
ATOM 1716 O O . LYS A 1 215 ? 33.863 -0.413 -1.598 1.00 43.00 215 LYS A O 1
ATOM 1721 N N . SER A 1 216 ? 31.645 -0.579 -1.263 1.00 32.41 216 SER A N 1
ATOM 1722 C CA . SER A 1 216 ? 31.253 0.466 -2.203 1.00 32.41 216 SER A CA 1
ATOM 1723 C C . SER A 1 216 ? 31.768 1.806 -1.680 1.00 32.41 216 SER A C 1
ATOM 1725 O O . SER A 1 216 ? 31.153 2.429 -0.818 1.00 32.41 216 SER A O 1
ATOM 1727 N N . LEU A 1 217 ? 32.920 2.242 -2.182 1.00 38.50 217 LEU A N 1
ATOM 1728 C CA . LEU A 1 217 ? 33.327 3.636 -2.109 1.00 38.50 217 LEU A CA 1
ATOM 1729 C C . LEU A 1 217 ? 32.577 4.365 -3.220 1.00 38.50 217 LEU A C 1
ATOM 1731 O O . LEU A 1 217 ? 32.957 4.340 -4.388 1.00 38.50 217 LEU A O 1
ATOM 1735 N N . SER A 1 218 ? 31.456 4.968 -2.833 1.00 34.41 218 SER A N 1
ATOM 1736 C CA . SER A 1 218 ? 30.812 6.040 -3.582 1.00 34.41 218 SER A CA 1
ATOM 1737 C C . SER A 1 218 ? 31.788 7.217 -3.650 1.00 34.41 218 SER A C 1
ATOM 1739 O O . SER A 1 218 ? 31.791 8.077 -2.771 1.00 34.41 218 SER A O 1
ATOM 1741 N N . ASN A 1 219 ? 32.635 7.245 -4.679 1.00 37.06 219 ASN A N 1
ATOM 1742 C CA . ASN A 1 219 ? 33.414 8.424 -5.030 1.00 37.06 219 ASN A CA 1
ATOM 1743 C C . ASN A 1 219 ? 32.454 9.496 -5.565 1.00 37.06 219 ASN A C 1
ATOM 1745 O O . ASN A 1 219 ? 32.173 9.548 -6.759 1.00 37.06 219 ASN A O 1
ATOM 1749 N N . TYR A 1 220 ? 31.965 10.368 -4.682 1.00 41.97 220 TYR A N 1
ATOM 1750 C CA . TYR A 1 220 ? 31.605 11.721 -5.093 1.00 41.97 220 TYR A CA 1
ATOM 1751 C C . TYR A 1 220 ? 32.916 12.445 -5.401 1.00 41.97 220 TYR A C 1
ATOM 1753 O O . TYR A 1 220 ? 33.567 12.985 -4.508 1.00 41.97 220 TYR A O 1
ATOM 1761 N N . ALA A 1 221 ? 33.333 12.412 -6.665 1.00 37.16 221 ALA A N 1
ATOM 1762 C CA . ALA A 1 221 ? 34.241 13.419 -7.184 1.00 37.16 221 ALA A CA 1
ATOM 1763 C C . ALA A 1 221 ? 33.465 14.744 -7.186 1.00 37.16 221 ALA A C 1
ATOM 1765 O O . ALA A 1 221 ? 32.680 15.019 -8.089 1.00 37.16 221 ALA A O 1
ATOM 1766 N N . ILE A 1 222 ? 33.606 15.515 -6.109 1.00 42.53 222 ILE A N 1
ATOM 1767 C CA . ILE A 1 222 ? 33.202 16.917 -6.095 1.00 42.53 222 ILE A CA 1
ATOM 1768 C C . ILE A 1 222 ? 34.306 17.649 -6.849 1.00 42.53 222 ILE A C 1
ATOM 1770 O O . ILE A 1 222 ? 35.362 17.939 -6.285 1.00 42.53 222 ILE A O 1
ATOM 1774 N N . ASP A 1 223 ? 34.085 17.885 -8.140 1.00 34.62 223 ASP A N 1
ATOM 1775 C CA . ASP A 1 223 ? 34.902 18.818 -8.905 1.00 34.62 223 ASP A CA 1
ATOM 1776 C C . ASP A 1 223 ? 34.843 20.182 -8.208 1.00 34.62 223 ASP A C 1
ATOM 1778 O O . ASP A 1 223 ? 33.806 20.846 -8.158 1.00 34.62 223 ASP A O 1
ATOM 1782 N N . ALA A 1 224 ? 35.979 20.600 -7.651 1.00 46.31 224 ALA A N 1
ATOM 1783 C CA . ALA A 1 224 ? 36.153 21.832 -6.887 1.00 46.31 224 ALA A CA 1
ATOM 1784 C C . ALA A 1 224 ? 36.146 23.101 -7.765 1.00 46.31 224 ALA A C 1
ATOM 1786 O O . ALA A 1 224 ? 36.792 24.092 -7.431 1.00 46.31 224 ALA A O 1
ATOM 1787 N N . ASN A 1 225 ? 35.451 23.085 -8.905 1.00 44.28 225 ASN A N 1
ATOM 1788 C CA . ASN A 1 225 ? 35.436 24.215 -9.825 1.00 44.28 225 ASN A CA 1
ATOM 1789 C C . ASN A 1 225 ? 34.118 24.370 -10.591 1.00 44.28 225 ASN A C 1
ATOM 1791 O O . ASN A 1 225 ? 34.091 24.449 -11.818 1.00 44.28 225 ASN A O 1
ATOM 1795 N N . CYS A 1 226 ? 33.008 24.480 -9.867 1.00 38.09 226 CYS A N 1
ATOM 1796 C CA . CYS A 1 226 ? 31.867 25.209 -10.398 1.00 38.09 226 CYS A CA 1
ATOM 1797 C C . CYS A 1 226 ? 31.178 26.014 -9.293 1.00 38.09 226 CYS A C 1
ATOM 1799 O O . CYS A 1 226 ? 30.576 25.480 -8.369 1.00 38.09 226 CYS A O 1
ATOM 1801 N N . ASN A 1 227 ? 31.246 27.340 -9.417 1.00 44.47 227 ASN A N 1
ATOM 1802 C CA . ASN A 1 227 ? 30.347 28.281 -8.755 1.00 44.47 227 ASN A CA 1
ATOM 1803 C C . ASN A 1 227 ? 28.923 28.110 -9.316 1.00 44.47 227 ASN A C 1
ATOM 1805 O O . ASN A 1 227 ? 28.382 29.009 -9.960 1.00 44.47 227 ASN A O 1
ATOM 1809 N N . ARG A 1 228 ? 28.309 26.945 -9.117 1.00 42.84 228 ARG A N 1
ATOM 1810 C CA . ARG A 1 228 ? 26.866 26.791 -9.241 1.00 42.84 228 ARG A CA 1
ATOM 1811 C C . ARG A 1 228 ? 26.332 26.651 -7.834 1.00 42.84 228 ARG A C 1
ATOM 1813 O O . ARG A 1 228 ? 26.673 25.723 -7.114 1.00 42.84 228 ARG A O 1
ATOM 1820 N N . ARG A 1 229 ? 25.517 27.623 -7.431 1.00 49.91 229 ARG A N 1
ATOM 1821 C CA . ARG A 1 229 ? 24.565 27.415 -6.348 1.00 49.91 229 ARG A CA 1
ATOM 1822 C C . ARG A 1 229 ? 23.719 26.216 -6.763 1.00 49.91 229 ARG A C 1
ATOM 1824 O O . ARG A 1 229 ? 22.835 26.354 -7.606 1.00 49.91 229 ARG A O 1
ATOM 1831 N N . ASP A 1 230 ? 24.050 25.043 -6.240 1.00 49.28 230 ASP A N 1
ATOM 1832 C CA . ASP A 1 230 ? 23.164 23.891 -6.266 1.00 49.28 230 ASP A CA 1
ATOM 1833 C C . ASP A 1 230 ? 22.004 24.226 -5.335 1.00 49.28 230 ASP A C 1
ATOM 1835 O O . ASP A 1 230 ? 21.996 23.912 -4.143 1.00 49.28 230 ASP A O 1
ATOM 1839 N N . ASP A 1 231 ? 21.043 24.966 -5.881 1.00 52.56 231 ASP A N 1
ATOM 1840 C CA . ASP A 1 231 ? 19.798 25.278 -5.212 1.00 52.56 231 ASP A CA 1
ATOM 1841 C C . ASP A 1 231 ? 19.052 23.954 -5.022 1.00 52.56 231 ASP A C 1
ATOM 1843 O O . ASP A 1 231 ? 18.351 23.459 -5.909 1.00 52.56 231 ASP A O 1
ATOM 1847 N N . VAL A 1 232 ? 19.240 23.347 -3.847 1.00 60.88 232 VAL A N 1
ATOM 1848 C CA . VAL A 1 232 ? 18.434 22.231 -3.359 1.00 60.88 232 VAL A CA 1
ATOM 1849 C C . VAL A 1 232 ? 16.979 22.652 -3.504 1.00 60.88 232 VAL A C 1
ATOM 1851 O O . VAL A 1 232 ? 16.478 23.464 -2.722 1.00 60.88 232 VAL A O 1
ATOM 1854 N N . SER A 1 233 ? 16.296 22.108 -4.515 1.00 74.50 233 SER A N 1
ATOM 1855 C CA . SER A 1 233 ? 14.901 22.441 -4.802 1.00 74.50 233 SER A CA 1
ATOM 1856 C C . SER A 1 233 ? 14.079 22.400 -3.515 1.00 74.50 233 SER A C 1
ATOM 1858 O O . SER A 1 233 ? 14.264 21.514 -2.674 1.00 74.50 233 SER A O 1
ATOM 1860 N N . ALA A 1 234 ? 13.140 23.332 -3.347 1.00 70.81 234 ALA A N 1
ATOM 1861 C CA . ALA A 1 234 ? 12.289 23.389 -2.159 1.00 70.81 234 ALA A CA 1
ATOM 1862 C C . ALA A 1 234 ? 11.603 22.036 -1.869 1.00 70.81 234 ALA A C 1
ATOM 1864 O O . ALA A 1 234 ? 11.381 21.688 -0.709 1.00 70.81 234 ALA A O 1
ATOM 1865 N N . ALA A 1 235 ? 11.325 21.241 -2.909 1.00 70.94 235 ALA A N 1
ATOM 1866 C CA . ALA A 1 235 ? 10.825 19.874 -2.782 1.00 70.94 235 ALA A CA 1
ATOM 1867 C C . ALA A 1 235 ? 11.850 18.916 -2.146 1.00 70.94 235 ALA A C 1
ATOM 1869 O O . ALA A 1 235 ? 11.507 18.181 -1.221 1.00 70.94 235 ALA A O 1
ATOM 1870 N N . MET A 1 236 ? 13.111 18.969 -2.578 1.00 73.25 236 MET A N 1
ATOM 1871 C CA . MET A 1 236 ? 14.207 18.171 -2.023 1.00 73.25 236 MET A CA 1
ATOM 1872 C C . MET A 1 236 ? 14.519 18.581 -0.579 1.00 73.25 236 MET A C 1
ATOM 1874 O O . MET A 1 236 ? 14.656 17.724 0.289 1.00 73.25 236 MET A O 1
ATOM 1878 N N . SER A 1 237 ? 14.500 19.883 -0.287 1.00 77.88 237 SER A N 1
ATOM 1879 C CA . SER A 1 237 ? 14.637 20.417 1.072 1.00 77.88 237 SER A CA 1
ATOM 1880 C C . SER A 1 237 ? 13.524 19.931 2.012 1.00 77.88 237 SER A C 1
ATOM 1882 O O . SER A 1 237 ? 13.793 19.530 3.145 1.00 77.88 237 SER A O 1
ATOM 1884 N N . ARG A 1 238 ? 12.261 19.922 1.554 1.00 81.31 238 ARG A N 1
ATOM 1885 C CA . ARG A 1 238 ? 11.133 19.363 2.324 1.00 81.31 238 ARG A CA 1
ATOM 1886 C C . ARG A 1 238 ? 11.274 17.857 2.530 1.00 81.31 238 ARG A C 1
ATOM 1888 O O . ARG A 1 238 ? 11.025 17.375 3.633 1.00 81.31 238 ARG A O 1
ATOM 1895 N N . SER A 1 239 ? 11.701 17.134 1.497 1.00 80.38 239 SER A N 1
ATOM 1896 C CA . SER A 1 239 ? 11.942 15.694 1.580 1.00 80.38 239 SER A CA 1
ATOM 1897 C C . SER A 1 239 ? 13.037 15.372 2.596 1.00 80.38 239 SER A C 1
ATOM 1899 O O . SER A 1 239 ? 12.840 14.504 3.439 1.00 80.38 239 SER A O 1
ATOM 1901 N N . LEU A 1 240 ? 14.154 16.105 2.580 1.00 82.00 240 LEU A N 1
ATOM 1902 C CA . LEU A 1 240 ? 15.262 15.897 3.511 1.00 82.00 240 LEU A CA 1
ATOM 1903 C C . LEU A 1 240 ? 14.830 16.131 4.964 1.00 82.00 240 LEU A C 1
ATOM 1905 O O . LEU A 1 240 ? 15.094 15.288 5.819 1.00 82.00 240 LEU A O 1
ATOM 1909 N N . ARG A 1 241 ? 14.087 17.215 5.229 1.00 84.50 241 ARG A N 1
ATOM 1910 C CA . ARG A 1 241 ? 13.522 17.489 6.561 1.00 84.50 241 ARG A CA 1
ATOM 1911 C C . ARG A 1 241 ? 12.535 16.410 7.012 1.00 84.50 241 ARG A C 1
ATOM 1913 O O . ARG A 1 241 ? 12.556 16.007 8.171 1.00 84.50 241 ARG A O 1
ATOM 1920 N N . SER A 1 242 ? 11.694 15.906 6.106 1.00 84.69 242 SER A N 1
ATOM 1921 C CA . SER A 1 242 ? 10.763 14.809 6.410 1.00 84.69 242 SER A CA 1
ATOM 1922 C C . SER A 1 242 ? 11.504 13.518 6.767 1.00 84.69 242 SER A C 1
ATOM 1924 O O . SER A 1 242 ? 11.174 12.873 7.762 1.00 84.69 242 SER A O 1
ATOM 1926 N N . THR A 1 243 ? 12.542 13.166 6.006 1.00 83.25 243 THR A N 1
ATOM 1927 C CA . THR A 1 243 ? 13.373 11.987 6.274 1.00 83.25 243 THR A CA 1
ATOM 1928 C C . THR A 1 243 ? 14.130 12.122 7.595 1.00 83.25 243 THR A C 1
ATOM 1930 O O . THR A 1 243 ? 14.155 11.173 8.375 1.00 83.25 243 THR A O 1
ATOM 1933 N N . GLN A 1 244 ? 14.688 13.300 7.892 1.00 82.75 244 GLN A N 1
ATOM 1934 C CA . GLN A 1 244 ? 15.338 13.578 9.176 1.00 82.75 244 GLN A CA 1
ATOM 1935 C C . GLN A 1 244 ? 14.365 13.429 10.350 1.00 82.75 244 GLN A C 1
ATOM 1937 O O . GLN A 1 244 ? 14.697 12.756 11.323 1.00 82.75 244 GLN A O 1
ATOM 1942 N N . LYS A 1 245 ? 13.143 13.967 10.238 1.00 86.38 245 LYS A N 1
ATOM 1943 C CA . LYS A 1 245 ? 12.102 13.803 11.261 1.00 86.38 245 LYS A CA 1
ATOM 1944 C C . LYS A 1 245 ? 11.763 12.329 11.494 1.00 86.38 245 LYS A C 1
ATOM 1946 O O . LYS A 1 245 ? 11.848 11.859 12.621 1.00 86.38 245 LYS A O 1
ATOM 1951 N N . LYS A 1 246 ? 11.482 11.572 10.426 1.00 84.75 246 LYS A N 1
ATOM 1952 C CA . LYS A 1 246 ? 11.192 10.128 10.521 1.00 84.75 246 LYS A CA 1
ATOM 1953 C C . LYS A 1 246 ? 12.332 9.345 11.169 1.00 84.75 246 LYS A C 1
ATOM 1955 O O . LYS A 1 246 ? 12.084 8.391 11.901 1.00 84.75 246 LYS A O 1
ATOM 1960 N N . LEU A 1 247 ? 13.577 9.733 10.903 1.00 86.88 247 LEU A N 1
ATOM 1961 C CA . LEU A 1 247 ? 14.756 9.104 11.488 1.00 86.88 247 LEU A CA 1
ATOM 1962 C C . LEU A 1 247 ? 14.862 9.389 12.992 1.00 86.88 247 LEU A C 1
ATOM 1964 O O . LEU A 1 247 ? 15.162 8.474 13.757 1.00 86.88 247 LEU A O 1
ATOM 1968 N N . VAL A 1 248 ? 14.581 10.620 13.427 1.00 86.50 248 VAL A N 1
ATOM 1969 C CA . VAL A 1 248 ? 14.513 10.977 14.854 1.00 86.50 248 VAL A CA 1
ATOM 1970 C C . VAL A 1 248 ? 13.380 10.219 15.548 1.00 86.50 248 VAL A C 1
ATOM 1972 O O . VAL A 1 248 ? 13.625 9.577 16.569 1.00 86.50 248 VAL A O 1
ATOM 1975 N N . ASP A 1 249 ? 12.188 10.197 14.952 1.00 81.06 249 ASP A N 1
ATOM 1976 C CA . ASP A 1 249 ? 11.023 9.484 15.488 1.00 81.06 249 ASP A CA 1
ATOM 1977 C C . ASP A 1 249 ? 11.302 7.974 15.609 1.00 81.06 249 ASP A C 1
ATOM 1979 O O . ASP A 1 249 ? 11.016 7.354 16.633 1.00 81.06 249 ASP A O 1
ATOM 1983 N N . SER A 1 250 ? 11.959 7.384 14.604 1.00 82.19 250 SER A N 1
ATOM 1984 C CA . SER A 1 250 ? 12.358 5.970 14.625 1.00 82.19 250 SER A CA 1
ATOM 1985 C C . SER A 1 250 ? 13.377 5.675 15.729 1.00 82.19 250 SER A C 1
ATOM 1987 O O . SER A 1 250 ? 13.283 4.649 16.401 1.00 82.19 250 SER A O 1
ATOM 1989 N N . ARG A 1 251 ? 14.348 6.571 15.958 1.00 84.12 251 ARG A N 1
ATOM 1990 C CA . ARG A 1 251 ? 15.319 6.428 17.059 1.00 84.12 251 ARG A CA 1
ATOM 1991 C C . ARG A 1 251 ? 14.641 6.513 18.423 1.00 84.12 251 ARG A C 1
ATOM 1993 O O . ARG A 1 251 ? 14.986 5.739 19.316 1.00 84.12 251 ARG A O 1
ATOM 2000 N N . LEU A 1 252 ? 13.679 7.421 18.578 1.00 84.12 252 LEU A N 1
ATOM 2001 C CA . LEU A 1 252 ? 12.906 7.556 19.808 1.00 84.12 252 LEU A CA 1
ATOM 2002 C C . LEU A 1 252 ? 12.075 6.296 20.076 1.00 84.12 252 LEU A C 1
ATOM 2004 O O . LEU A 1 252 ? 12.131 5.761 21.180 1.00 84.12 252 LEU A O 1
ATOM 2008 N N . LEU A 1 253 ? 11.397 5.766 19.054 1.00 84.88 253 LEU A N 1
ATOM 2009 C CA . LEU A 1 253 ? 10.625 4.527 19.155 1.00 84.88 253 LEU A CA 1
ATOM 2010 C C . LEU A 1 253 ? 11.496 3.345 19.598 1.00 84.88 253 LEU A C 1
ATOM 2012 O O . LEU A 1 253 ? 11.124 2.615 20.515 1.00 84.88 253 LEU A O 1
ATOM 2016 N N . VAL A 1 254 ? 12.681 3.181 19.002 1.00 86.44 254 VAL A N 1
ATOM 2017 C CA . VAL A 1 254 ? 13.636 2.132 19.396 1.00 86.44 254 VAL A CA 1
ATOM 2018 C C . VAL A 1 254 ? 14.062 2.289 20.857 1.00 86.44 254 VAL A C 1
ATOM 2020 O O . VAL A 1 254 ? 14.155 1.294 21.576 1.00 86.44 254 VAL A O 1
ATOM 2023 N N . LYS A 1 255 ? 14.281 3.522 21.326 1.00 84.62 255 LYS A N 1
ATOM 2024 C CA . LYS A 1 255 ? 14.617 3.793 22.730 1.00 84.62 255 LYS A CA 1
ATOM 2025 C C . LYS A 1 255 ? 13.462 3.424 23.668 1.00 84.62 255 LYS A C 1
ATOM 2027 O O . LYS A 1 255 ? 13.693 2.729 24.652 1.00 84.62 255 LYS A O 1
ATOM 2032 N N . CYS A 1 256 ? 12.230 3.807 23.336 1.00 83.94 256 CYS A N 1
ATOM 2033 C CA . CYS A 1 256 ? 11.036 3.457 24.112 1.00 83.94 256 CYS A CA 1
ATOM 2034 C C . CYS A 1 256 ? 10.799 1.940 24.160 1.00 83.94 256 CYS A C 1
ATOM 2036 O O . CYS A 1 256 ? 10.510 1.394 25.224 1.00 83.94 256 CYS A O 1
ATOM 2038 N N . LEU A 1 257 ? 10.977 1.243 23.034 1.00 85.75 257 LEU A N 1
ATOM 2039 C CA . LEU A 1 257 ? 10.893 -0.218 22.969 1.00 85.75 257 LEU A CA 1
ATOM 2040 C C . LEU A 1 257 ? 11.961 -0.877 23.844 1.00 85.75 257 LEU A C 1
ATOM 2042 O O . LEU A 1 257 ? 11.641 -1.760 24.636 1.00 85.75 257 LEU A O 1
ATOM 2046 N N . LYS A 1 258 ? 13.213 -0.416 23.752 1.00 88.94 258 LYS A N 1
ATOM 2047 C CA . LYS A 1 258 ? 14.316 -0.921 24.575 1.00 88.94 258 LYS A CA 1
ATOM 2048 C C . LYS A 1 258 ? 14.026 -0.757 26.067 1.00 88.94 258 LYS A C 1
ATOM 2050 O O . LYS A 1 258 ? 14.123 -1.726 26.810 1.00 88.94 258 LYS A O 1
ATOM 2055 N N . GLU A 1 259 ? 13.629 0.436 26.500 1.00 85.19 259 GLU A N 1
ATOM 2056 C CA . GLU A 1 259 ? 13.314 0.706 27.908 1.00 85.19 259 GLU A CA 1
ATOM 2057 C C . GLU A 1 259 ? 12.126 -0.136 28.404 1.00 85.19 259 GLU A C 1
ATOM 2059 O O . GLU A 1 259 ? 12.134 -0.611 29.538 1.00 85.19 259 GLU A O 1
ATOM 2064 N N . THR A 1 260 ? 11.132 -0.380 27.545 1.00 84.88 260 THR A N 1
ATOM 2065 C CA . THR A 1 260 ? 9.986 -1.248 27.860 1.00 84.88 260 THR A CA 1
ATOM 2066 C C . THR A 1 260 ? 10.424 -2.696 28.076 1.00 84.88 260 THR A C 1
ATOM 2068 O O . THR A 1 260 ? 10.023 -3.321 29.056 1.00 84.88 260 THR A O 1
ATOM 2071 N N . VAL A 1 261 ? 11.284 -3.218 27.196 1.00 87.19 261 VAL A N 1
ATOM 2072 C CA . VAL A 1 261 ? 11.842 -4.574 27.312 1.00 87.19 261 VAL A CA 1
ATOM 2073 C C . VAL A 1 261 ? 12.716 -4.703 28.559 1.00 87.19 261 VAL A C 1
ATOM 2075 O O . VAL A 1 261 ? 12.620 -5.697 29.272 1.00 87.19 261 VAL A O 1
ATOM 2078 N N . GLU A 1 262 ? 13.531 -3.694 28.868 1.00 87.88 262 GLU A N 1
ATOM 2079 C CA . GLU A 1 262 ? 14.368 -3.682 30.070 1.00 87.88 262 GLU A CA 1
ATOM 2080 C C . GLU A 1 262 ? 13.543 -3.642 31.366 1.00 87.88 262 GLU A C 1
ATOM 2082 O O . GLU A 1 262 ? 13.892 -4.331 32.323 1.00 87.88 262 GLU A O 1
ATOM 2087 N N . ARG A 1 263 ? 12.441 -2.879 31.407 1.00 86.25 263 ARG A N 1
ATOM 2088 C CA . ARG A 1 263 ? 11.500 -2.878 32.544 1.00 86.25 263 ARG A CA 1
ATOM 2089 C C . ARG A 1 263 ? 10.830 -4.236 32.716 1.00 86.25 263 ARG A C 1
ATOM 2091 O O . ARG A 1 263 ? 10.818 -4.776 33.820 1.00 86.25 263 ARG A O 1
ATOM 2098 N N . LEU A 1 264 ? 10.364 -4.826 31.617 1.00 86.75 264 LEU A N 1
ATOM 2099 C CA . LEU A 1 264 ? 9.752 -6.152 31.633 1.00 86.75 264 LEU A CA 1
ATOM 2100 C C . LEU A 1 264 ? 10.739 -7.226 32.119 1.00 86.75 264 LEU A C 1
ATOM 2102 O O . LEU A 1 264 ? 10.374 -8.079 32.922 1.00 86.75 264 LEU A O 1
ATOM 2106 N N . ALA A 1 265 ? 12.006 -7.148 31.699 1.00 86.44 265 ALA A N 1
ATOM 2107 C CA . ALA A 1 265 ? 13.066 -8.049 32.151 1.00 86.44 265 ALA A CA 1
ATOM 2108 C C . ALA A 1 265 ? 13.379 -7.916 33.655 1.00 86.44 265 ALA A C 1
ATOM 2110 O O . ALA A 1 265 ? 13.848 -8.874 34.265 1.00 86.44 265 ALA A O 1
ATOM 2111 N N . ARG A 1 266 ? 13.098 -6.755 34.262 1.00 90.19 266 ARG A N 1
ATOM 2112 C CA . ARG A 1 266 ? 13.197 -6.519 35.713 1.00 90.19 266 ARG A CA 1
ATOM 2113 C C . ARG A 1 266 ? 11.917 -6.867 36.486 1.00 90.19 266 ARG A C 1
ATOM 2115 O O . ARG A 1 266 ? 11.905 -6.741 37.705 1.00 90.19 266 ARG A O 1
ATOM 2122 N N . GLY A 1 267 ? 10.854 -7.308 35.806 1.00 84.25 267 GLY A N 1
ATOM 2123 C CA . GLY A 1 267 ? 9.549 -7.579 36.419 1.00 84.25 267 GLY A CA 1
ATOM 2124 C C . GLY A 1 267 ? 8.737 -6.319 36.750 1.00 84.25 267 GLY A C 1
ATOM 2125 O O . GLY A 1 267 ? 7.752 -6.403 37.479 1.00 84.25 267 GLY A O 1
ATOM 2126 N N . GLU A 1 268 ? 9.136 -5.157 36.228 1.00 88.75 268 GLU A N 1
ATOM 2127 C CA . GLU A 1 268 ? 8.398 -3.897 36.352 1.00 88.75 268 GLU A CA 1
ATOM 2128 C C . GLU A 1 268 ? 7.289 -3.817 35.287 1.00 88.75 268 GLU A C 1
ATOM 2130 O O . GLU A 1 268 ? 7.414 -4.359 34.185 1.00 88.75 268 GLU A O 1
ATOM 2135 N N . SER A 1 269 ? 6.200 -3.099 35.584 1.00 80.88 269 SER A N 1
ATOM 2136 C CA . SER A 1 269 ? 5.128 -2.872 34.611 1.00 80.88 269 SER A CA 1
ATOM 2137 C C . SER A 1 269 ? 5.628 -2.025 33.428 1.00 80.88 269 SER A C 1
ATOM 2139 O O . SER A 1 269 ? 6.219 -0.961 33.652 1.00 80.88 269 SER A O 1
ATOM 2141 N N . PRO A 1 270 ? 5.377 -2.436 32.172 1.00 79.81 270 PRO A N 1
ATOM 2142 C CA . PRO A 1 270 ? 5.767 -1.665 30.999 1.00 79.81 270 PRO A CA 1
ATOM 2143 C C . PRO A 1 270 ? 4.994 -0.343 30.924 1.00 79.81 270 PRO A C 1
ATOM 2145 O O . PRO A 1 270 ? 3.798 -0.278 31.198 1.00 79.81 270 PRO A O 1
ATOM 2148 N N . ASP A 1 271 ? 5.677 0.718 30.505 1.00 75.94 271 ASP A N 1
ATOM 2149 C CA . ASP A 1 271 ? 5.094 2.054 30.360 1.00 75.94 271 ASP A CA 1
ATOM 2150 C C . ASP A 1 271 ? 4.566 2.241 28.939 1.00 75.94 271 ASP A C 1
ATOM 2152 O O . ASP A 1 271 ? 5.225 2.768 28.039 1.00 75.94 271 ASP A O 1
ATOM 2156 N N . ILE A 1 272 ? 3.359 1.715 28.747 1.00 76.00 272 ILE A N 1
ATOM 2157 C CA . ILE A 1 272 ? 2.660 1.678 27.462 1.00 76.00 272 ILE A CA 1
ATOM 2158 C C . ILE A 1 272 ? 2.331 3.101 26.982 1.00 76.00 272 ILE A C 1
ATOM 2160 O O . ILE A 1 272 ? 2.378 3.364 25.782 1.00 76.00 272 ILE A O 1
ATOM 2164 N N . SER A 1 273 ? 2.087 4.045 27.896 1.00 73.75 273 SER A N 1
ATOM 2165 C CA . SER A 1 273 ? 1.824 5.453 27.572 1.00 73.75 273 SER A CA 1
ATOM 2166 C C . SER A 1 273 ? 2.993 6.092 26.823 1.00 73.75 273 SER A C 1
ATOM 2168 O O . SER A 1 273 ? 2.792 6.778 25.818 1.00 73.75 273 SER A O 1
ATOM 2170 N N . ARG A 1 274 ? 4.225 5.794 27.251 1.00 70.19 274 ARG A N 1
ATOM 2171 C CA . ARG A 1 274 ? 5.445 6.278 26.598 1.00 70.19 274 ARG A CA 1
ATOM 2172 C C . ARG A 1 274 ? 5.695 5.630 25.235 1.00 70.19 274 ARG A C 1
ATOM 2174 O O . ARG A 1 274 ? 6.204 6.296 24.338 1.00 70.19 274 ARG A O 1
ATOM 2181 N N . LEU A 1 275 ? 5.309 4.365 25.057 1.00 73.25 275 LEU A N 1
ATOM 2182 C CA . LEU A 1 275 ? 5.390 3.664 23.769 1.00 73.25 275 LEU A CA 1
ATOM 2183 C C . LEU A 1 275 ? 4.357 4.184 22.756 1.00 73.25 275 LEU A C 1
ATOM 2185 O O . LEU A 1 275 ? 4.651 4.283 21.568 1.00 73.25 275 LEU A O 1
ATOM 2189 N N . LEU A 1 276 ? 3.165 4.545 23.233 1.00 74.75 276 LEU A N 1
ATOM 2190 C CA . LEU A 1 276 ? 2.081 5.097 22.419 1.00 74.75 276 LEU A CA 1
ATOM 2191 C C . LEU A 1 276 ? 2.246 6.596 22.119 1.00 74.75 276 LEU A C 1
ATOM 2193 O O . LEU A 1 276 ? 1.404 7.177 21.439 1.00 74.75 276 LEU A O 1
ATOM 2197 N N . GLY A 1 277 ? 3.307 7.237 22.623 1.00 66.56 277 GLY A N 1
ATOM 2198 C CA . GLY A 1 277 ? 3.527 8.672 22.441 1.00 66.56 277 GLY A CA 1
ATOM 2199 C C . GLY A 1 277 ? 2.454 9.539 23.107 1.00 66.56 277 GLY A C 1
ATOM 2200 O O . GLY A 1 277 ? 2.290 10.704 22.738 1.00 66.56 277 GLY A O 1
ATOM 2201 N N . ILE A 1 278 ? 1.720 8.988 24.080 1.00 63.19 278 ILE A N 1
ATOM 2202 C CA . ILE A 1 278 ? 0.748 9.734 24.873 1.00 63.19 278 ILE A CA 1
ATOM 2203 C C . ILE A 1 278 ? 1.570 10.631 25.793 1.00 63.19 278 ILE A C 1
ATOM 2205 O O . ILE A 1 278 ? 2.189 10.155 26.744 1.00 63.19 278 ILE A O 1
ATOM 2209 N N . LYS A 1 279 ? 1.625 11.930 25.474 1.00 52.09 279 LYS A N 1
ATOM 2210 C CA . LYS A 1 279 ? 2.194 12.945 26.363 1.00 52.09 279 LYS A CA 1
ATOM 2211 C C . LYS A 1 279 ? 1.410 12.905 27.672 1.00 52.09 279 LYS A C 1
ATOM 2213 O O . LYS A 1 279 ? 0.313 13.441 27.752 1.00 52.09 279 LYS A O 1
ATOM 2218 N N . THR A 1 280 ? 1.952 12.242 28.682 1.00 44.88 280 THR A N 1
ATOM 2219 C CA . THR A 1 280 ? 1.572 12.524 30.060 1.00 44.88 280 THR A CA 1
ATOM 2220 C C . THR A 1 280 ? 2.215 13.865 30.409 1.00 44.88 280 THR A C 1
ATOM 2222 O O . THR A 1 280 ? 3.385 14.092 30.095 1.00 44.88 280 THR A O 1
ATOM 2225 N N . ASP A 1 281 ? 1.449 14.779 31.003 1.00 39.31 281 ASP A N 1
ATOM 2226 C CA . ASP A 1 281 ? 1.826 16.170 31.318 1.00 39.31 281 ASP A CA 1
ATOM 2227 C C . ASP A 1 281 ? 2.951 16.307 32.378 1.00 39.31 281 ASP A C 1
ATOM 2229 O O . ASP A 1 281 ? 3.000 17.252 33.157 1.00 39.31 281 ASP A O 1
ATOM 2233 N N . SER A 1 282 ? 3.883 15.356 32.445 1.00 41.38 282 SER A N 1
ATOM 2234 C CA . SER A 1 282 ? 5.063 15.360 33.321 1.00 41.38 282 SER A CA 1
ATOM 2235 C C . SER A 1 282 ? 6.368 15.228 32.536 1.00 41.38 282 SER A C 1
ATOM 2237 O O . SER A 1 282 ? 7.341 14.642 33.007 1.00 41.38 282 SER A O 1
ATOM 2239 N N . MET A 1 283 ? 6.412 15.778 31.323 1.00 42.53 283 MET A N 1
ATOM 2240 C CA . MET A 1 283 ? 7.661 15.907 30.576 1.00 42.53 283 MET A CA 1
ATOM 2241 C C . MET A 1 283 ? 8.413 17.139 31.082 1.00 42.53 283 MET A C 1
ATOM 2243 O O . MET A 1 283 ? 8.143 18.264 30.673 1.00 42.53 283 MET A O 1
ATOM 2247 N N . SER A 1 284 ? 9.348 16.899 32.003 1.00 37.06 284 SER A N 1
ATOM 2248 C CA . SER A 1 284 ? 10.392 17.848 32.378 1.00 37.06 284 SER A CA 1
ATOM 2249 C C . SER A 1 284 ? 11.160 18.254 31.117 1.00 37.06 284 SER A C 1
ATOM 2251 O O . SER A 1 284 ? 11.769 17.420 30.445 1.00 37.06 284 SER A O 1
ATOM 2253 N N . GLU A 1 285 ? 11.060 19.535 30.770 1.00 38.59 285 GLU A N 1
ATOM 2254 C CA . GLU A 1 285 ? 11.812 20.183 29.702 1.00 38.59 285 GLU A CA 1
ATOM 2255 C C . GLU A 1 285 ? 13.299 20.193 30.062 1.00 38.59 285 GLU A C 1
ATOM 2257 O O . GLU A 1 285 ? 13.808 21.102 30.715 1.00 38.59 285 GLU A O 1
ATOM 2262 N N . SER A 1 286 ? 14.029 19.160 29.673 1.00 42.59 286 SER A N 1
ATOM 2263 C CA . SER A 1 286 ? 15.485 19.206 29.651 1.00 42.59 286 SER A CA 1
ATOM 2264 C C . SER A 1 286 ? 15.960 18.407 28.448 1.00 42.59 286 SER A C 1
ATOM 2266 O O . SER A 1 286 ? 15.721 17.207 28.359 1.00 42.59 286 SER A O 1
ATOM 2268 N N . GLU A 1 287 ? 16.600 19.122 27.522 1.00 43.94 287 GLU A N 1
ATOM 2269 C CA . GLU A 1 287 ? 17.208 18.646 26.272 1.00 43.94 287 GLU A CA 1
ATOM 2270 C C . GLU A 1 287 ? 16.263 18.446 25.073 1.00 43.94 287 GLU A C 1
ATOM 2272 O O . GLU A 1 287 ? 16.165 17.376 24.477 1.00 43.94 287 GLU A O 1
ATOM 2277 N N . ALA A 1 288 ? 15.637 19.538 24.631 1.00 39.47 288 ALA A N 1
ATOM 2278 C CA . ALA A 1 288 ? 15.346 19.721 23.212 1.00 39.47 288 ALA A CA 1
ATOM 2279 C C . ALA A 1 288 ? 15.809 21.120 22.794 1.00 39.47 288 ALA A C 1
ATOM 2281 O O . ALA A 1 288 ? 15.178 22.130 23.100 1.00 39.47 288 ALA A O 1
ATOM 2282 N N . GLU A 1 289 ? 16.960 21.158 22.130 1.00 35.84 289 GLU A N 1
ATOM 2283 C CA . GLU A 1 289 ? 17.483 22.327 21.437 1.00 35.84 289 GLU A CA 1
ATOM 2284 C C . GLU A 1 289 ? 16.405 22.859 20.475 1.00 35.84 289 GLU A C 1
ATOM 2286 O O . GLU A 1 289 ? 15.848 22.120 19.657 1.00 35.84 289 GLU A O 1
ATOM 2291 N N . GLN A 1 290 ? 16.046 24.131 20.657 1.00 41.41 290 GLN A N 1
ATOM 2292 C CA . GLN A 1 290 ? 14.956 24.806 19.962 1.00 41.41 290 GLN A CA 1
ATOM 2293 C C . GLN A 1 290 ? 15.181 24.800 18.447 1.00 41.41 290 GLN A C 1
ATOM 2295 O O . GLN A 1 290 ? 16.052 25.498 17.931 1.00 41.41 290 GLN A O 1
ATOM 2300 N N . VAL A 1 291 ? 14.315 24.100 17.715 1.00 36.41 291 VAL A N 1
ATOM 2301 C CA . VAL A 1 291 ? 14.051 24.419 16.310 1.00 36.41 291 VAL A CA 1
ATOM 2302 C C . VAL A 1 291 ? 12.721 25.155 16.274 1.00 36.41 291 VAL A C 1
ATOM 2304 O O . VAL A 1 291 ? 11.684 24.597 16.631 1.00 36.41 291 VAL A O 1
ATOM 2307 N N . ALA A 1 292 ? 12.790 26.434 15.903 1.00 39.56 292 ALA A N 1
ATOM 2308 C CA . ALA A 1 292 ? 11.682 27.377 15.860 1.00 39.56 292 ALA A CA 1
ATOM 2309 C C . ALA A 1 292 ? 10.406 26.763 15.256 1.00 39.56 292 ALA A C 1
ATOM 2311 O O . ALA A 1 292 ? 10.400 26.252 14.134 1.00 39.56 292 ALA A O 1
ATOM 2312 N N . PHE A 1 293 ? 9.324 26.828 16.031 1.00 34.38 293 PHE A N 1
ATOM 2313 C CA . PHE A 1 293 ? 7.987 26.414 15.636 1.00 34.38 293 PHE A CA 1
ATOM 2314 C C . PHE A 1 293 ? 7.331 27.566 14.869 1.00 34.38 293 PHE A C 1
ATOM 2316 O O . PHE A 1 293 ? 6.974 28.583 15.466 1.00 34.38 293 PHE A O 1
ATOM 2323 N N . ASP A 1 294 ? 7.180 27.426 13.551 1.00 34.84 294 ASP A N 1
ATOM 2324 C CA . ASP A 1 294 ? 6.387 28.372 12.769 1.00 34.84 294 ASP A CA 1
ATOM 2325 C C . ASP A 1 294 ? 4.905 28.108 13.066 1.00 34.84 294 ASP A C 1
ATOM 2327 O O . ASP A 1 294 ? 4.327 27.078 12.706 1.00 34.84 294 ASP A O 1
ATOM 2331 N N . SER A 1 295 ? 4.322 29.007 13.853 1.00 46.59 295 SER A N 1
ATOM 2332 C CA . SER A 1 295 ? 2.944 28.930 14.313 1.00 46.59 295 SER A CA 1
ATOM 2333 C C . SER A 1 295 ? 2.010 29.324 13.181 1.00 46.59 295 SER A C 1
ATOM 2335 O O . SER A 1 295 ? 1.673 30.489 13.002 1.00 46.59 295 SER A O 1
ATOM 2337 N N . THR A 1 296 ? 1.516 28.337 12.444 1.00 43.47 296 THR A N 1
ATOM 2338 C CA . THR A 1 296 ? 0.225 28.475 11.765 1.00 43.47 296 THR A CA 1
ATOM 2339 C C . THR A 1 296 ? -0.684 27.358 12.247 1.00 43.47 296 THR A C 1
ATOM 2341 O O . THR A 1 296 ? -0.903 26.354 11.573 1.00 43.47 296 THR A O 1
ATOM 2344 N N . ALA A 1 297 ? -1.188 27.514 13.473 1.00 49.38 297 ALA A N 1
ATOM 2345 C CA . ALA A 1 297 ? -2.320 26.730 13.937 1.00 49.38 297 ALA A CA 1
ATOM 2346 C C . ALA A 1 297 ? -3.499 27.033 13.001 1.00 49.38 297 ALA A C 1
ATOM 2348 O O . ALA A 1 297 ? -4.034 28.142 12.991 1.00 49.38 297 ALA A O 1
ATOM 2349 N N . MET A 1 298 ? -3.846 26.064 12.155 1.00 52.41 298 MET A N 1
ATOM 2350 C CA . MET A 1 298 ? -4.985 26.144 11.251 1.00 52.41 298 MET A CA 1
ATOM 2351 C C . MET A 1 298 ? -6.245 26.273 12.114 1.00 52.41 298 MET A C 1
ATOM 2353 O O . MET A 1 298 ? -6.603 25.352 12.847 1.00 52.41 298 MET A O 1
ATOM 2357 N N . THR A 1 299 ? -6.870 27.449 12.108 1.00 68.81 299 THR A N 1
ATOM 2358 C CA . THR A 1 299 ? -8.069 27.692 12.911 1.00 68.81 299 THR A CA 1
ATOM 2359 C C . THR A 1 299 ? -9.246 26.923 12.319 1.00 68.81 299 THR A C 1
ATOM 2361 O O . THR A 1 299 ? -9.340 26.737 11.105 1.00 68.81 299 THR A O 1
ATOM 2364 N N . MET A 1 300 ? -10.158 26.473 13.182 1.00 58.75 300 MET A N 1
ATOM 2365 C CA . MET A 1 300 ? -11.310 25.635 12.819 1.00 58.75 300 MET A CA 1
ATOM 2366 C C . MET A 1 300 ? -12.122 26.213 11.642 1.00 58.75 300 MET A C 1
ATOM 2368 O O . MET A 1 300 ? -12.516 25.478 10.745 1.00 58.75 300 MET A O 1
ATOM 2372 N N . GLY A 1 301 ? -12.251 27.543 11.563 1.00 70.06 301 GLY A N 1
ATOM 2373 C CA . GLY A 1 301 ? -12.948 28.215 10.460 1.00 70.06 301 GLY A CA 1
ATOM 2374 C C . GLY A 1 301 ? -12.246 28.125 9.094 1.00 70.06 301 GLY A C 1
ATOM 2375 O O . GLY A 1 301 ? -12.906 28.203 8.059 1.00 70.06 301 GLY A O 1
ATOM 2376 N N . VAL A 1 302 ? -10.922 27.932 9.056 1.00 70.94 302 VAL A N 1
ATOM 2377 C CA . VAL A 1 302 ? -10.180 27.677 7.804 1.00 70.94 302 VAL A CA 1
ATOM 2378 C C . VAL A 1 302 ? -10.395 26.234 7.345 1.00 70.94 302 VAL A C 1
ATOM 2380 O O . VAL A 1 302 ? -10.569 25.995 6.149 1.00 70.94 302 VAL A O 1
ATOM 2383 N N . ALA A 1 303 ? -10.461 25.291 8.289 1.00 61.69 303 ALA A N 1
ATOM 2384 C CA . ALA A 1 303 ? -10.764 23.891 8.001 1.00 61.69 303 ALA A CA 1
ATOM 2385 C C . ALA A 1 303 ? -12.195 23.719 7.458 1.00 61.69 303 ALA A C 1
ATOM 2387 O O . ALA A 1 303 ? -12.393 23.040 6.452 1.00 61.69 303 ALA A O 1
ATOM 2388 N N . GLU A 1 304 ? -13.179 24.404 8.045 1.00 66.81 304 GLU A N 1
ATOM 2389 C CA . GLU A 1 304 ? -14.572 24.367 7.579 1.00 66.81 304 GLU A CA 1
ATOM 2390 C C . GLU A 1 304 ? -14.730 24.936 6.160 1.00 66.81 304 GLU A C 1
ATOM 2392 O O . GLU A 1 304 ? -15.385 24.323 5.316 1.00 66.81 304 GLU A O 1
ATOM 2397 N N . LYS A 1 305 ? -14.062 26.054 5.840 1.00 68.62 305 LYS A N 1
ATOM 2398 C CA . LYS A 1 305 ? -14.084 26.623 4.479 1.00 68.62 305 LYS A CA 1
ATOM 2399 C C . LYS A 1 305 ? -13.477 25.693 3.428 1.00 68.62 305 LYS A C 1
ATOM 2401 O O . LYS A 1 305 ? -13.971 25.650 2.302 1.00 68.62 305 LYS A O 1
ATOM 2406 N N . MET A 1 306 ? -12.423 24.954 3.773 1.00 63.16 306 MET A N 1
ATOM 2407 C CA . MET A 1 306 ? -11.814 23.986 2.856 1.00 63.16 306 MET A CA 1
ATOM 2408 C C . MET A 1 306 ? -12.728 22.786 2.591 1.00 63.16 306 MET A C 1
ATOM 2410 O O . MET A 1 306 ? -12.811 22.339 1.452 1.00 63.16 306 MET A O 1
ATOM 2414 N N . ILE A 1 307 ? -13.465 22.312 3.598 1.00 69.00 307 ILE A N 1
ATOM 2415 C CA . ILE A 1 307 ? -14.407 21.193 3.439 1.00 69.00 307 ILE A CA 1
ATOM 2416 C C . ILE A 1 307 ? -15.593 21.586 2.542 1.00 69.00 307 ILE A C 1
ATOM 2418 O O . ILE A 1 307 ? -15.993 20.809 1.674 1.00 69.00 307 ILE A O 1
ATOM 2422 N N . VAL A 1 308 ? -16.111 22.810 2.680 1.00 67.19 308 VAL A N 1
ATOM 2423 C CA . VAL A 1 308 ? -17.201 23.319 1.823 1.00 67.19 308 VAL A CA 1
ATOM 2424 C C . VAL A 1 308 ? -16.737 23.525 0.374 1.00 67.19 308 VAL A C 1
ATOM 2426 O O . VAL A 1 308 ? -17.461 23.203 -0.562 1.00 67.19 308 VAL A O 1
ATOM 2429 N N . SER A 1 309 ? -15.497 23.984 0.178 1.00 57.06 309 SER A N 1
ATOM 2430 C CA . SER A 1 309 ? -14.872 24.133 -1.148 1.00 57.06 309 SER A CA 1
ATOM 2431 C C . SER A 1 309 ? -14.678 22.797 -1.881 1.00 57.06 309 SER A C 1
ATOM 2433 O O . SER A 1 309 ? -14.739 22.746 -3.101 1.00 57.06 309 SER A O 1
ATOM 2435 N N . MET A 1 310 ? -14.464 21.700 -1.147 1.00 49.56 310 MET A N 1
ATOM 2436 C CA . MET A 1 310 ? -14.267 20.364 -1.728 1.00 49.56 310 MET A CA 1
ATOM 2437 C C . MET A 1 310 ? -15.572 19.612 -2.026 1.00 49.56 310 MET A C 1
ATOM 2439 O O . MET A 1 310 ? -15.526 18.522 -2.592 1.00 49.56 310 MET A O 1
ATOM 2443 N N . THR A 1 311 ? -16.718 20.152 -1.609 1.00 53.66 311 THR A N 1
ATOM 2444 C CA . THR A 1 311 ? -18.035 19.507 -1.746 1.00 53.66 311 THR A CA 1
ATOM 2445 C C . THR A 1 311 ? -18.987 20.256 -2.685 1.00 53.66 311 THR A C 1
ATOM 2447 O O . THR A 1 311 ? -20.133 19.835 -2.835 1.00 53.66 311 THR A O 1
ATOM 2450 N N . SER A 1 312 ? -18.505 21.318 -3.341 1.00 42.78 312 SER A N 1
ATOM 2451 C CA . SER A 1 312 ? -19.173 22.030 -4.445 1.00 42.78 312 SER A CA 1
ATOM 2452 C C . SER A 1 312 ? -18.475 21.727 -5.767 1.00 42.78 312 SER A C 1
ATOM 2454 O O . SER A 1 312 ? -19.182 21.645 -6.793 1.00 42.78 312 SER A O 1
#

Foldseek 3Di:
DVVVVVVVVVVVVVVVVVVVVVVVVVVVVVVVVVVVVVVVVVVVVVVVVVVVVVVVVVVVVVVVVVVVVVVVVVVVVVVVVVVVVVVVVVVVVVVVVVVVVVVVVVVVVVVVVVVVVVVVVVVVVVVVVVVVVVVVVVVVVVVVVVVVVVVVVVVVVVVVVVVPPDDDDDDDDDDPPPDPDDPPDDDDDDDDDDDDDDDDDDDDDDDDDDDDPPDPPPPPPPPPDDPDPPPCPPVNVVVVVVVVVVVVVVVQLVVLVVVQVVCVVVVHHGPVCSNVVPDDVPPDPDDDDDDDDPDDPPDPVNVVVVVVVVVD

Secondary structure (DSSP, 8-state):
-HHHHHHHHHHHHHHHHHHHHHHHHHHHHHHHHHHHHHHHHHHHHHHHHHHHHHHHHHHHHHHHHHHHHHHHHHHHHHHHHHHHHHHHHHHHHHHHHHHHHHHHHHHHHHHHHHHHHHHHHHHHHHHHHHHHHHHHHHHHHHHHHHHHHHHHHHHHHHHHHHT-SS---------------------------------------------------------S---------HHHHHHHHHHHHHHHHHHHHHHHHHHHHHHHHTTPPP-HHHHTT---S-----S------------HHHHHHHHHHT--